Protein AF-A0A6N9EPP6-F1 (afdb_monomer)

Nearest PDB structures (foldseek):
  9br7-assembly1_A  TM=9.357E-01  e=7.094E-23  Homo sapiens
  9br6-assembly1_A  TM=9.277E-01  e=1.491E-22  Homo sapiens
  4hl6-assembly3_E  TM=9.192E-01  e=2.778E-17  Escherichia coli K-12
  4ed9-assembly1_A-2  TM=8.356E-01  e=5.426E-16  Brucella suis 1330
  2vjq-assembly1_A  TM=8.955E-01  e=8.369E-16  Oxalobacter formigenes

Radius of gyration: 26.57 Å; Cα contacts (8 Å, |Δi|>4): 297; chains: 1; bounding box: 68×43×67 Å

pLDDT: mean 93.99, std 8.5, range [33.12, 98.69]

Structure (mmCIF, N/CA/C/O backbone):
data_AF-A0A6N9EPP6-F1
#
_entry.id   AF-A0A6N9EPP6-F1
#
loop_
_atom_site.group_PDB
_atom_site.id
_atom_site.type_symbol
_atom_site.label_atom_id
_atom_site.label_alt_id
_atom_site.label_comp_id
_atom_site.label_asym_id
_atom_site.label_entity_id
_atom_site.label_seq_id
_atom_site.pdbx_PDB_ins_code
_atom_site.Cartn_x
_atom_site.Cartn_y
_atom_site.Cartn_z
_atom_site.occupancy
_atom_site.B_iso_or_equiv
_atom_site.auth_seq_id
_atom_site.auth_comp_id
_atom_site.auth_asym_id
_atom_site.auth_atom_id
_atom_site.pdbx_PDB_model_num
ATOM 1 N N . TYR A 1 1 ? 0.314 15.166 -7.824 1.00 84.25 1 TYR A N 1
ATOM 2 C CA . TYR A 1 1 ? 1.039 14.748 -9.039 1.00 84.25 1 TYR A CA 1
ATOM 3 C C . TYR A 1 1 ? 0.761 13.283 -9.400 1.00 84.25 1 TYR A C 1
ATOM 5 O O . TYR A 1 1 ? 1.453 12.744 -10.242 1.00 84.25 1 TYR A O 1
ATOM 13 N N . THR A 1 2 ? -0.269 12.635 -8.84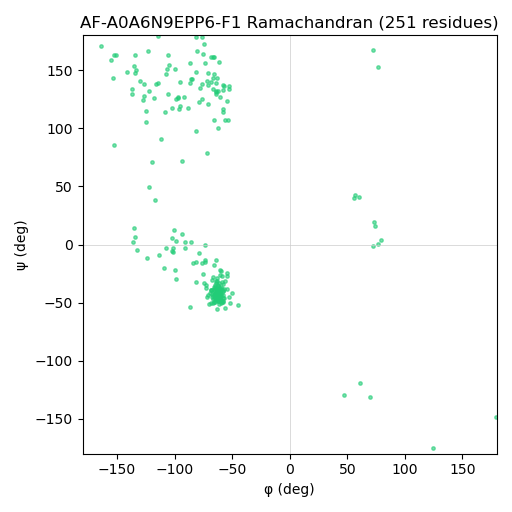5 1.00 93.00 2 THR A N 1
ATOM 14 C CA . THR A 1 2 ? -0.662 11.262 -9.212 1.00 93.00 2 THR A C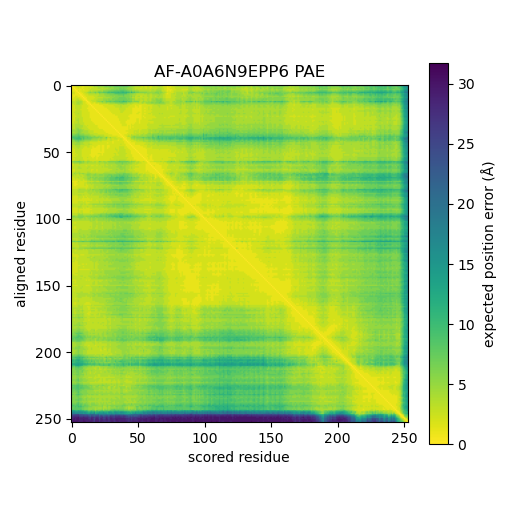A 1
ATOM 15 C C . THR A 1 2 ? -1.583 11.254 -10.435 1.00 93.00 2 THR A C 1
ATOM 17 O O . THR A 1 2 ? -2.428 12.146 -10.568 1.00 93.00 2 THR A O 1
ATOM 20 N N . GLY A 1 3 ? -1.424 10.264 -11.315 1.00 94.25 3 GLY A N 1
ATOM 21 C CA . GLY A 1 3 ? -2.205 10.084 -12.544 1.00 94.25 3 GLY A CA 1
ATOM 22 C C . GLY A 1 3 ? -1.328 10.002 -13.794 1.00 94.25 3 GLY A C 1
ATOM 23 O O . GLY A 1 3 ? -0.101 10.021 -13.694 1.00 94.25 3 GLY A O 1
ATOM 24 N N . GLU A 1 4 ? -1.968 9.937 -14.960 1.00 94.69 4 GLU A N 1
ATOM 25 C CA . GLU A 1 4 ? -1.295 9.940 -16.266 1.00 94.69 4 GLU A CA 1
ATOM 26 C C . GLU A 1 4 ? -0.687 11.318 -16.596 1.00 94.69 4 GLU A C 1
ATOM 28 O O . GLU A 1 4 ? -1.263 12.333 -16.179 1.00 94.69 4 GLU A O 1
ATOM 33 N N . PRO A 1 5 ? 0.445 11.391 -17.332 1.00 90.75 5 PRO A N 1
ATOM 34 C CA . PRO A 1 5 ? 1.165 12.639 -17.624 1.00 90.75 5 PRO A CA 1
ATOM 35 C C . PRO A 1 5 ? 0.259 13.808 -18.042 1.00 90.75 5 PRO A C 1
ATOM 37 O O . PRO A 1 5 ? 0.234 14.852 -17.379 1.00 90.75 5 PRO A O 1
ATOM 40 N N . ASP A 1 6 ? -0.604 13.572 -19.029 1.00 91.69 6 ASP A N 1
ATOM 41 C CA . ASP A 1 6 ? -1.517 14.576 -19.593 1.00 91.69 6 ASP A CA 1
ATOM 42 C C . ASP A 1 6 ? -2.965 14.440 -19.095 1.00 91.69 6 ASP A C 1
ATOM 44 O O . ASP A 1 6 ? -3.865 15.155 -19.534 1.00 91.69 6 ASP A O 1
ATOM 48 N N . GLY A 1 7 ? -3.204 13.526 -18.152 1.00 92.38 7 GLY A N 1
ATOM 49 C CA . GLY A 1 7 ? -4.518 13.311 -17.556 1.00 92.38 7 GLY A CA 1
ATOM 50 C C . GLY A 1 7 ? -4.862 14.328 -16.460 1.00 92.38 7 GLY A C 1
ATOM 51 O O . GLY A 1 7 ? -3.986 15.028 -15.939 1.00 92.38 7 GLY A O 1
ATOM 52 N N . PRO A 1 8 ? -6.138 14.405 -16.039 1.00 94.31 8 PRO A N 1
ATOM 53 C CA . PRO A 1 8 ? -6.483 15.093 -14.800 1.00 94.31 8 PRO A CA 1
ATOM 54 C C . PRO A 1 8 ? -5.791 14.417 -13.597 1.00 94.31 8 PRO A C 1
ATOM 56 O O . PRO A 1 8 ? -5.446 13.234 -13.663 1.00 94.31 8 PRO A O 1
ATOM 59 N N . PRO A 1 9 ? -5.590 15.128 -12.470 1.00 92.88 9 PRO A N 1
ATOM 60 C CA . PRO A 1 9 ? -5.129 14.503 -11.234 1.00 92.88 9 PRO A CA 1
ATOM 61 C C . PRO A 1 9 ? -6.008 13.312 -10.841 1.00 92.88 9 PRO A C 1
ATOM 63 O O . PRO A 1 9 ? -7.234 13.414 -10.834 1.00 92.88 9 PRO A O 1
ATOM 66 N N . ALA A 1 10 ? -5.370 12.205 -10.474 1.00 94.12 10 ALA A N 1
ATOM 67 C CA . ALA A 1 10 ? -6.044 11.004 -10.004 1.00 94.12 10 ALA A CA 1
ATOM 68 C C . ALA A 1 10 ? -5.849 10.830 -8.495 1.00 94.12 10 ALA A C 1
ATOM 70 O O . ALA A 1 10 ? -4.798 11.162 -7.940 1.00 94.12 10 ALA A O 1
ATOM 71 N N . ARG A 1 11 ? -6.862 10.271 -7.829 1.00 92.31 11 ARG A N 1
ATOM 72 C CA . ARG A 1 11 ? -6.706 9.760 -6.464 1.00 92.31 11 ARG A CA 1
ATOM 73 C C . ARG A 1 11 ? -5.918 8.450 -6.479 1.00 92.31 11 ARG A C 1
ATOM 75 O O . ARG A 1 11 ? -5.957 7.709 -7.458 1.00 92.31 11 ARG A O 1
ATOM 82 N N . VAL A 1 12 ? -5.283 8.127 -5.358 1.00 90.75 12 VAL A N 1
ATOM 83 C CA . VAL A 1 12 ? -4.821 6.757 -5.098 1.00 90.75 12 VAL A CA 1
ATOM 84 C C . VAL A 1 12 ? -6.051 5.848 -4.937 1.00 90.75 12 VAL A C 1
ATOM 86 O O . VAL A 1 12 ? -7.088 6.284 -4.422 1.00 90.75 12 VAL A O 1
ATOM 89 N N . GLY A 1 13 ? -5.957 4.606 -5.425 1.00 88.06 13 GLY A N 1
ATOM 90 C CA . GLY A 1 13 ? -7.089 3.673 -5.480 1.00 88.06 13 GLY A CA 1
ATOM 91 C C . GLY A 1 13 ? -7.712 3.393 -4.109 1.00 88.06 13 GLY A C 1
ATOM 92 O O . GLY A 1 13 ? -8.926 3.489 -3.948 1.00 88.06 13 GLY A O 1
ATOM 93 N N . THR A 1 14 ? -6.886 3.127 -3.098 1.00 92.88 14 THR A N 1
ATOM 94 C CA . THR A 1 14 ? -7.322 2.963 -1.704 1.00 92.88 14 THR A CA 1
ATOM 95 C C . THR A 1 14 ? -7.379 4.309 -0.971 1.00 92.88 14 THR A C 1
ATOM 97 O O . THR A 1 14 ? -6.717 5.270 -1.379 1.00 92.88 14 THR A O 1
ATOM 100 N N . PRO A 1 15 ? -8.177 4.436 0.107 1.00 94.75 15 PRO A N 1
ATOM 101 C CA . PRO A 1 15 ? -8.230 5.655 0.912 1.00 94.75 15 PRO A CA 1
ATOM 102 C C . PRO A 1 15 ? -6.941 5.820 1.736 1.00 94.75 15 PRO A C 1
ATOM 104 O O . PRO A 1 15 ? -6.888 5.515 2.922 1.00 94.75 15 PRO A O 1
ATOM 107 N N . LEU A 1 16 ? -5.871 6.284 1.084 1.00 95.62 16 LEU A N 1
ATOM 108 C CA . LEU A 1 16 ? -4.534 6.353 1.679 1.00 95.62 16 LEU A CA 1
ATOM 109 C C . LEU A 1 16 ? -4.488 7.232 2.936 1.00 95.62 16 LEU A C 1
ATOM 111 O O . LEU A 1 16 ? -3.781 6.890 3.876 1.00 95.62 16 LEU A O 1
ATOM 115 N N . ALA A 1 17 ? -5.253 8.327 2.964 1.00 95.69 17 ALA A N 1
ATOM 116 C CA . ALA A 1 17 ? -5.329 9.227 4.115 1.00 95.69 17 ALA A CA 1
ATOM 117 C C . ALA A 1 17 ? -5.882 8.511 5.357 1.00 95.69 17 ALA A C 1
ATOM 119 O O . ALA A 1 17 ? -5.263 8.560 6.418 1.00 95.69 17 ALA A O 1
ATOM 120 N N . ASP A 1 18 ? -6.995 7.792 5.194 1.00 96.69 18 ASP A N 1
ATOM 121 C CA . ASP A 1 18 ? -7.671 7.056 6.265 1.00 96.69 18 ASP A CA 1
ATOM 122 C C . ASP A 1 18 ? -6.774 5.929 6.794 1.00 96.69 18 ASP A C 1
ATOM 124 O O . ASP A 1 18 ? -6.585 5.776 8.002 1.00 96.69 18 ASP A O 1
ATOM 128 N N . LEU A 1 19 ? -6.165 5.163 5.879 1.00 96.75 19 LEU A N 1
ATOM 129 C CA . LEU A 1 19 ? -5.273 4.054 6.223 1.00 96.75 19 LEU A CA 1
ATOM 130 C C . LEU A 1 19 ? -4.003 4.544 6.928 1.00 96.75 19 LEU A C 1
ATOM 132 O O . LEU A 1 19 ? -3.627 4.002 7.968 1.00 96.75 19 LEU A O 1
ATOM 136 N N . ALA A 1 20 ? -3.351 5.579 6.390 1.00 96.88 20 ALA A N 1
ATOM 137 C CA . ALA A 1 20 ? -2.163 6.166 6.998 1.00 96.88 20 ALA A CA 1
ATOM 138 C C . ALA A 1 20 ? -2.489 6.771 8.367 1.00 96.88 20 ALA A C 1
ATOM 140 O O . ALA A 1 20 ? -1.774 6.501 9.329 1.00 96.88 20 ALA A O 1
ATOM 141 N N . GLY A 1 21 ? -3.596 7.513 8.481 1.00 97.38 21 GLY A N 1
ATOM 142 C CA . GLY A 1 21 ? -4.058 8.086 9.743 1.00 97.38 21 GLY A CA 1
ATOM 143 C C . GLY A 1 21 ? -4.275 7.019 10.818 1.00 97.38 21 GLY A C 1
ATOM 144 O O . GLY A 1 21 ? -3.768 7.156 11.930 1.00 97.38 21 GLY A O 1
ATOM 145 N N . GLY A 1 22 ? -4.934 5.905 10.477 1.00 97.06 22 GLY A N 1
ATOM 146 C CA . GLY A 1 22 ? -5.107 4.771 11.390 1.00 97.06 22 GLY A CA 1
ATOM 147 C C . GLY A 1 22 ? -3.780 4.139 11.833 1.00 97.06 22 GLY A C 1
ATOM 148 O O . GLY A 1 22 ? -3.603 3.826 13.013 1.00 97.06 22 GLY A O 1
ATOM 149 N N . ILE A 1 23 ? -2.817 3.999 10.916 1.00 97.38 23 ILE A N 1
ATOM 150 C CA . ILE A 1 23 ? -1.478 3.475 11.227 1.00 97.38 23 ILE A CA 1
ATOM 151 C C . ILE A 1 23 ? -0.707 4.436 12.147 1.00 97.38 23 ILE A C 1
ATOM 153 O O . ILE A 1 23 ? -0.172 3.994 13.165 1.00 97.38 23 ILE A O 1
ATOM 157 N N . TYR A 1 24 ? -0.681 5.739 11.856 1.00 98.25 24 TYR A N 1
ATOM 158 C CA . TYR A 1 24 ? -0.019 6.735 12.708 1.00 98.25 24 TYR A CA 1
ATOM 159 C C . TYR A 1 24 ? -0.682 6.868 14.085 1.00 98.25 24 TYR A C 1
ATOM 161 O O . TYR A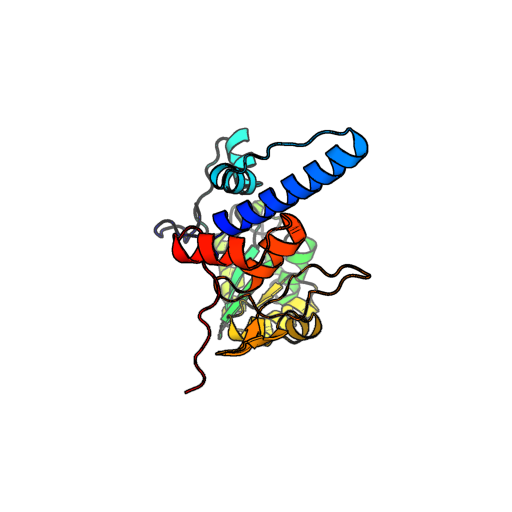 1 24 ? 0.021 7.040 15.085 1.00 98.25 24 TYR A O 1
ATOM 169 N N . ALA A 1 25 ? -2.007 6.719 14.169 1.00 98.06 25 ALA A N 1
ATOM 170 C CA . ALA A 1 25 ? -2.723 6.652 15.439 1.00 98.06 25 ALA A CA 1
ATOM 171 C C . ALA A 1 25 ? -2.312 5.418 16.252 1.00 98.06 25 ALA A C 1
ATOM 173 O O . ALA A 1 25 ? -1.975 5.544 17.430 1.00 98.06 25 ALA A O 1
ATOM 174 N N . CYS A 1 26 ? -2.251 4.242 15.619 1.00 97.75 26 CYS A N 1
ATOM 175 C CA . CYS A 1 26 ? -1.776 3.017 16.259 1.00 97.75 26 CYS A CA 1
ATOM 176 C C . CYS A 1 26 ? -0.341 3.178 16.793 1.00 97.75 26 CYS A C 1
ATOM 178 O O . CYS A 1 26 ? -0.089 2.919 17.970 1.00 97.75 26 CYS A O 1
ATOM 180 N N . ILE A 1 27 ? 0.586 3.687 15.972 1.00 98.00 27 ILE A N 1
ATOM 181 C CA . ILE A 1 27 ? 1.984 3.933 16.370 1.00 98.00 27 ILE A CA 1
ATOM 182 C C . ILE A 1 27 ? 2.060 4.920 17.542 1.00 98.00 27 ILE A C 1
ATOM 184 O O . ILE A 1 27 ? 2.794 4.674 18.501 1.00 98.00 27 ILE A O 1
ATOM 188 N N . SER A 1 28 ? 1.277 6.001 17.507 1.00 98.19 28 SER A N 1
ATOM 189 C CA . SER A 1 28 ? 1.216 6.989 18.590 1.00 98.19 28 SER A CA 1
ATOM 190 C C . SER A 1 28 ? 0.737 6.376 19.907 1.00 98.19 28 SER A C 1
ATOM 192 O O . SER A 1 28 ? 1.323 6.641 20.957 1.00 98.19 28 SER A O 1
ATOM 194 N N . VAL A 1 29 ? -0.283 5.511 19.866 1.00 98.31 29 VAL A N 1
ATOM 195 C CA . VAL A 1 29 ? -0.776 4.786 21.049 1.00 98.31 29 VAL A CA 1
ATOM 196 C C . VAL A 1 29 ? 0.282 3.821 21.583 1.00 98.31 29 VAL A C 1
ATOM 198 O O . VAL A 1 29 ? 0.545 3.821 22.784 1.00 98.31 29 VAL A O 1
ATOM 201 N N . LEU A 1 30 ? 0.931 3.035 20.719 1.00 97.62 30 LEU A N 1
ATOM 202 C CA . LEU A 1 30 ? 1.996 2.110 21.125 1.00 97.62 30 LEU A CA 1
ATOM 203 C C . LEU A 1 30 ? 3.177 2.854 21.767 1.00 97.62 30 LEU A C 1
ATOM 205 O O . LEU A 1 30 ? 3.652 2.460 22.833 1.00 97.62 30 LEU A O 1
ATOM 209 N N . GLY A 1 31 ? 3.605 3.967 21.165 1.00 97.69 31 GLY A N 1
ATOM 210 C CA . GLY A 1 31 ? 4.648 4.832 21.715 1.00 97.69 31 GLY A CA 1
ATOM 211 C C . GLY A 1 31 ? 4.251 5.457 23.054 1.00 97.69 31 GLY A C 1
ATOM 212 O O . GLY A 1 31 ? 5.055 5.481 23.985 1.00 97.69 31 GLY A O 1
ATOM 213 N N . ALA A 1 32 ? 3.000 5.905 23.195 1.00 98.00 32 ALA A N 1
ATOM 214 C CA . ALA A 1 32 ? 2.475 6.441 24.448 1.00 98.00 32 ALA A CA 1
ATOM 215 C C . ALA A 1 32 ? 2.397 5.379 25.556 1.00 98.00 32 ALA A C 1
ATOM 217 O O . ALA A 1 32 ? 2.721 5.679 26.705 1.00 98.00 32 ALA A O 1
ATOM 218 N N . LEU A 1 33 ? 2.006 4.143 25.227 1.00 98.25 33 LEU A N 1
ATOM 219 C CA . LEU A 1 33 ? 1.972 3.025 26.173 1.00 98.25 33 LEU A CA 1
ATOM 220 C C . LEU A 1 33 ? 3.377 2.668 26.669 1.00 98.25 33 LEU A C 1
ATOM 222 O O . LEU A 1 33 ? 3.573 2.558 27.879 1.00 98.25 33 LEU A O 1
ATOM 226 N N . LEU A 1 34 ? 4.353 2.555 25.763 1.00 97.94 34 LEU A N 1
ATOM 227 C CA . LEU A 1 34 ? 5.750 2.314 26.131 1.00 97.94 34 LEU A CA 1
ATOM 228 C C . LEU A 1 34 ? 6.321 3.480 26.951 1.00 97.94 34 LEU A C 1
ATOM 230 O O . LEU A 1 34 ? 6.949 3.269 27.984 1.00 97.94 34 LEU A O 1
ATOM 234 N N . GLY A 1 35 ? 6.063 4.720 26.534 1.00 97.44 35 GLY A N 1
ATOM 235 C CA . GLY A 1 35 ? 6.497 5.910 27.262 1.00 97.44 35 GLY A CA 1
ATOM 236 C C . GLY A 1 35 ? 5.893 6.002 28.664 1.00 97.44 35 GLY A C 1
ATOM 237 O O . GLY A 1 35 ? 6.583 6.407 29.597 1.00 97.44 35 GLY A O 1
ATOM 238 N N . ARG A 1 36 ? 4.633 5.585 28.838 1.00 97.88 36 ARG A N 1
ATOM 239 C CA . ARG A 1 36 ? 3.988 5.486 30.153 1.00 97.88 36 ARG A CA 1
ATOM 240 C C . ARG A 1 36 ? 4.674 4.447 31.037 1.00 97.88 36 ARG A C 1
ATOM 242 O O . ARG A 1 36 ? 4.861 4.722 32.215 1.00 97.88 36 ARG A O 1
ATOM 249 N N . GLU A 1 37 ? 5.046 3.293 30.492 1.00 98.19 37 GLU A N 1
ATOM 250 C CA . GLU A 1 37 ? 5.751 2.247 31.247 1.00 98.19 37 GLU A CA 1
ATOM 251 C C . GLU A 1 37 ? 7.130 2.725 31.722 1.00 98.19 37 GLU A C 1
ATOM 253 O O . GLU A 1 37 ? 7.514 2.517 32.867 1.00 98.19 37 GLU A O 1
ATOM 258 N N . LEU A 1 38 ? 7.863 3.421 30.851 1.00 97.44 38 LEU A N 1
ATOM 259 C CA . LEU A 1 38 ? 9.232 3.851 31.135 1.00 97.44 38 LEU A CA 1
ATOM 260 C C . LEU A 1 38 ? 9.319 5.125 31.984 1.00 97.44 38 LEU A C 1
ATOM 262 O O . LEU A 1 38 ? 10.292 5.319 32.712 1.00 97.44 38 LEU A O 1
ATOM 266 N N . HIS A 1 39 ? 8.354 6.034 31.842 1.00 96.56 39 HIS A N 1
ATOM 267 C CA . HIS A 1 39 ? 8.462 7.399 32.370 1.00 96.56 39 HIS A CA 1
ATOM 268 C C . HIS A 1 39 ? 7.221 7.872 33.132 1.00 96.56 39 HIS A C 1
ATOM 270 O O . HIS A 1 39 ? 7.223 8.976 33.677 1.00 96.56 39 HIS A O 1
ATOM 276 N N . GLY A 1 40 ? 6.157 7.071 33.172 1.00 95.12 40 GLY A N 1
ATOM 277 C CA . GLY A 1 40 ? 4.885 7.455 33.766 1.00 95.12 40 GLY A CA 1
ATOM 278 C C . GLY A 1 40 ? 4.089 8.488 32.955 1.00 95.12 40 GLY A C 1
ATOM 279 O O . GLY A 1 40 ? 4.567 9.147 32.023 1.00 95.12 40 GLY A O 1
ATOM 280 N N . GLY A 1 41 ? 2.824 8.643 33.354 1.00 95.50 41 GLY A N 1
ATOM 281 C CA . GLY A 1 41 ? 1.885 9.616 32.793 1.00 95.50 41 GLY A CA 1
ATOM 282 C C . GLY A 1 41 ? 1.294 9.226 31.433 1.00 95.50 41 GLY A C 1
ATOM 283 O O . GLY A 1 41 ? 1.890 8.497 30.645 1.00 95.50 41 GLY A O 1
ATOM 284 N N . GLY A 1 42 ? 0.091 9.731 31.155 1.00 95.81 42 GLY A N 1
ATOM 285 C CA . GLY A 1 42 ? -0.543 9.606 29.841 1.00 95.81 42 GLY A CA 1
ATOM 286 C C . GLY A 1 42 ? 0.080 10.538 28.798 1.00 95.81 42 GLY A C 1
ATOM 287 O O . GLY A 1 42 ? 0.912 11.393 29.116 1.00 95.81 42 GLY A O 1
ATOM 288 N N . ARG A 1 43 ? -0.339 10.380 27.542 1.00 96.12 43 ARG A N 1
ATOM 289 C CA . ARG A 1 43 ? 0.002 11.278 26.432 1.00 96.12 43 ARG A CA 1
ATOM 290 C C . ARG A 1 43 ? -1.259 11.588 25.631 1.00 96.12 43 ARG A C 1
ATOM 292 O O . ARG A 1 43 ? -2.143 10.741 25.530 1.00 96.12 43 ARG A O 1
ATOM 299 N N . HIS A 1 44 ? -1.321 12.793 25.077 1.00 97.00 44 HIS A N 1
ATOM 300 C CA . HIS A 1 44 ? -2.307 13.173 24.073 1.00 97.00 44 HIS A CA 1
ATOM 301 C C . HIS A 1 44 ? -1.655 13.029 22.697 1.00 97.00 44 HIS A C 1
ATOM 303 O O . HIS A 1 44 ? -0.561 13.553 22.492 1.00 97.00 44 HIS A O 1
ATO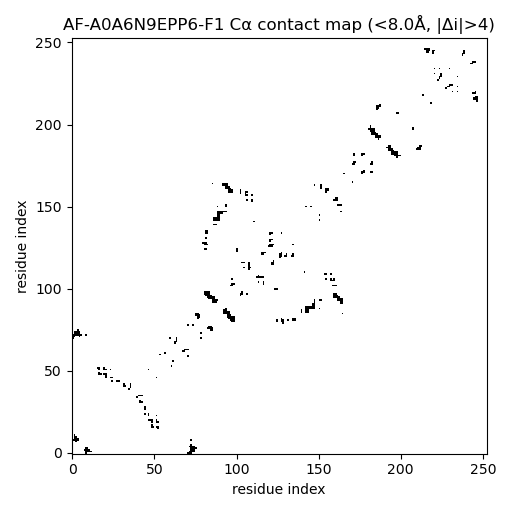M 309 N N . ALA A 1 45 ? -2.294 12.288 21.794 1.00 96.69 45 ALA A N 1
ATOM 310 C CA . ALA A 1 45 ? -1.838 12.111 20.422 1.00 96.69 45 ALA A CA 1
ATOM 311 C C . ALA A 1 45 ? -2.779 12.874 19.487 1.00 96.69 45 ALA A C 1
ATOM 313 O O . ALA A 1 45 ? -3.950 12.517 19.378 1.00 96.69 45 ALA A O 1
ATOM 314 N N . ASP A 1 46 ? -2.254 13.910 18.838 1.00 97.81 46 ASP A N 1
ATOM 315 C CA . ASP A 1 46 ? -2.934 14.629 17.762 1.00 97.81 46 ASP A CA 1
ATOM 316 C C . ASP A 1 46 ? -2.475 14.044 16.420 1.00 97.81 46 ASP A C 1
ATOM 318 O O . ASP A 1 46 ? -1.277 14.008 16.132 1.00 97.81 46 ASP A O 1
ATOM 322 N N . VAL A 1 47 ? -3.413 13.506 15.637 1.00 97.75 47 VAL A N 1
ATOM 323 C CA . VAL A 1 47 ? -3.123 12.766 14.401 1.00 97.75 47 VAL A CA 1
ATOM 324 C C . VAL A 1 47 ? -3.883 13.396 13.244 1.00 97.75 47 VAL A C 1
ATOM 326 O O . VAL A 1 47 ? -5.087 13.204 13.079 1.00 97.75 47 VAL A O 1
ATOM 329 N N . SER A 1 48 ? -3.148 14.118 12.404 1.00 98.19 48 SER A N 1
ATOM 330 C CA . SER A 1 48 ? -3.663 14.759 11.197 1.00 98.19 48 SER A CA 1
ATOM 331 C C . SER A 1 48 ? -3.516 13.835 9.982 1.00 98.19 48 SER A C 1
ATOM 333 O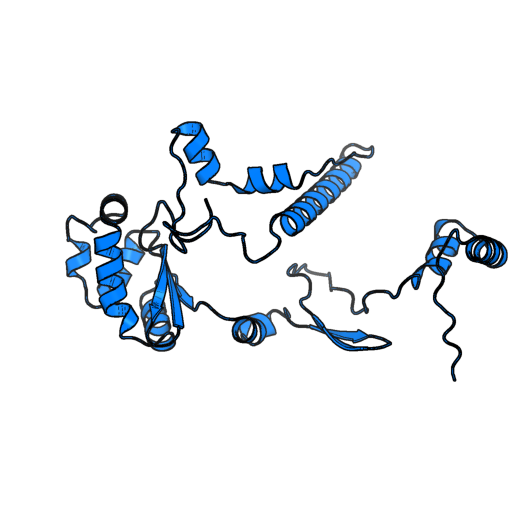 O . SER A 1 48 ? -2.423 13.359 9.656 1.00 98.19 48 SER A O 1
ATOM 335 N N . MET A 1 49 ? -4.618 13.601 9.261 1.00 97.19 49 MET A N 1
ATOM 336 C CA . MET A 1 49 ? -4.582 12.886 7.976 1.00 97.19 49 MET A CA 1
ATOM 337 C C . MET A 1 49 ? -3.792 13.662 6.916 1.00 97.19 49 MET A C 1
ATOM 339 O O . MET A 1 49 ? -3.146 13.056 6.061 1.00 97.19 49 MET A O 1
ATOM 343 N N . LEU A 1 50 ? -3.815 14.998 6.981 1.00 97.50 50 LEU A N 1
ATOM 344 C CA . LEU A 1 50 ? -3.017 15.842 6.098 1.00 97.50 50 LEU A CA 1
ATOM 345 C C . LEU A 1 50 ? -1.525 15.622 6.363 1.00 97.50 50 LEU A C 1
ATOM 347 O O . LEU A 1 50 ? -0.783 15.339 5.428 1.00 97.50 50 LEU A O 1
ATOM 351 N N . ASP A 1 51 ? -1.105 15.676 7.626 1.00 97.38 51 ASP A N 1
ATOM 352 C CA . ASP A 1 51 ? 0.294 15.502 8.030 1.00 97.38 51 ASP A CA 1
ATOM 353 C C . ASP A 1 51 ? 0.783 14.098 7.670 1.00 97.38 51 ASP A C 1
ATOM 355 O O . ASP A 1 51 ? 1.899 13.929 7.179 1.00 97.38 51 ASP A O 1
ATOM 359 N N . SER A 1 52 ? -0.093 13.100 7.825 1.00 96.75 52 SER A N 1
ATOM 360 C CA . SER A 1 52 ? 0.159 11.721 7.404 1.00 96.75 52 SER A CA 1
ATOM 361 C C . SER A 1 52 ? 0.468 11.642 5.905 1.00 96.75 52 SER A C 1
ATOM 363 O O . SER A 1 52 ? 1.466 11.043 5.511 1.00 96.75 52 SER A O 1
ATOM 365 N N . LEU A 1 53 ? -0.341 12.281 5.052 1.00 95.88 53 LEU A N 1
ATOM 366 C CA . LEU A 1 53 ? -0.093 12.312 3.607 1.00 95.88 53 LEU A CA 1
ATOM 367 C C . LEU A 1 53 ? 1.151 13.128 3.237 1.00 95.88 53 LEU A C 1
ATOM 369 O O . LEU A 1 53 ? 1.902 12.714 2.357 1.00 95.88 53 LEU A O 1
ATOM 373 N N . VAL A 1 54 ? 1.388 14.261 3.906 1.00 95.88 54 VAL A N 1
ATOM 374 C CA . VAL A 1 54 ? 2.581 15.094 3.686 1.00 95.88 54 VAL A CA 1
ATOM 375 C C . VAL A 1 54 ? 3.849 14.318 4.039 1.00 95.88 54 VAL A C 1
ATOM 377 O O . VAL A 1 54 ? 4.804 14.330 3.265 1.00 95.88 54 VAL A O 1
ATOM 380 N N . SER A 1 55 ? 3.849 13.573 5.148 1.00 94.94 55 SER A N 1
ATOM 381 C CA . SER A 1 55 ? 4.972 12.708 5.524 1.00 94.94 55 SER A CA 1
ATOM 382 C C . SER A 1 55 ? 5.214 11.585 4.511 1.00 94.94 55 SER A C 1
ATOM 384 O O . SER A 1 55 ? 6.351 11.134 4.365 1.00 94.94 55 SER A O 1
ATOM 386 N N . LEU A 1 56 ? 4.170 11.126 3.816 1.00 95.25 56 LEU A N 1
ATOM 387 C CA . LEU A 1 56 ? 4.245 10.078 2.796 1.00 95.25 56 LEU A CA 1
ATOM 388 C C . LEU A 1 56 ? 4.595 10.599 1.393 1.00 95.25 56 LEU A C 1
ATOM 390 O O . LEU A 1 56 ? 4.716 9.794 0.472 1.00 95.25 56 LEU A O 1
ATOM 394 N N . LEU A 1 57 ? 4.847 11.905 1.219 1.00 93.06 57 LEU A N 1
ATOM 395 C CA . LEU A 1 57 ? 5.438 12.440 -0.019 1.00 93.06 57 LEU A CA 1
ATOM 396 C C . LEU A 1 57 ? 6.862 11.916 -0.270 1.00 93.06 57 LEU A C 1
ATOM 398 O O . LEU A 1 57 ? 7.378 12.069 -1.376 1.00 93.06 57 LEU A O 1
ATOM 402 N N . ALA A 1 58 ? 7.479 11.303 0.747 1.00 89.44 58 ALA A N 1
ATOM 403 C CA . ALA A 1 58 ? 8.728 10.558 0.660 1.00 89.44 58 ALA A CA 1
ATOM 404 C C . ALA A 1 58 ? 9.820 11.321 -0.117 1.00 89.44 58 ALA A C 1
ATOM 406 O O . ALA A 1 58 ? 10.120 12.478 0.187 1.00 89.44 58 ALA A O 1
ATOM 407 N N . TYR A 1 59 ? 10.445 10.670 -1.099 1.00 88.06 59 TYR A N 1
ATOM 408 C CA . TYR A 1 59 ? 11.547 11.245 -1.862 1.00 88.06 59 TYR A CA 1
ATOM 409 C C . TYR A 1 59 ? 11.117 12.414 -2.757 1.00 88.06 59 TYR A C 1
ATOM 411 O O . TYR A 1 59 ? 11.910 13.333 -2.915 1.00 88.06 59 TYR A O 1
ATOM 419 N N . ASP A 1 60 ? 9.885 12.446 -3.277 1.00 91.19 60 ASP A N 1
ATOM 420 C CA . ASP A 1 60 ? 9.408 13.561 -4.110 1.00 91.19 60 ASP A CA 1
ATOM 421 C C . ASP A 1 60 ? 9.266 14.847 -3.281 1.00 91.19 60 ASP A C 1
ATOM 423 O O . ASP A 1 60 ? 9.630 15.937 -3.727 1.00 91.19 60 ASP A O 1
ATOM 427 N N . GLY A 1 61 ? 8.788 14.721 -2.037 1.00 93.25 61 GLY A N 1
ATOM 428 C CA . GLY A 1 61 ? 8.746 15.833 -1.086 1.00 93.25 61 GLY A CA 1
ATOM 429 C C . GLY A 1 61 ? 10.146 16.359 -0.760 1.00 93.25 61 GLY A C 1
ATOM 430 O O . GLY A 1 61 ? 10.381 17.567 -0.794 1.00 93.25 61 GLY A O 1
ATOM 431 N N . LEU A 1 62 ? 11.096 15.454 -0.501 1.00 92.38 62 LEU A N 1
ATOM 432 C CA . LEU A 1 62 ? 12.494 15.816 -0.257 1.00 92.38 62 LEU A CA 1
ATOM 433 C C . LEU A 1 62 ? 13.145 16.466 -1.484 1.00 92.38 62 LEU A C 1
ATOM 435 O O . LEU A 1 62 ? 13.855 17.461 -1.331 1.00 92.38 62 LEU A O 1
ATOM 439 N N . ASP A 1 63 ? 12.906 15.940 -2.685 1.00 91.44 63 ASP A N 1
ATOM 440 C CA . ASP A 1 63 ? 13.474 16.477 -3.921 1.00 91.44 63 ASP A CA 1
ATOM 441 C C . ASP A 1 63 ? 12.992 17.906 -4.166 1.00 91.44 63 ASP A C 1
ATOM 443 O O . ASP A 1 63 ? 13.800 18.800 -4.432 1.00 91.44 63 ASP A O 1
ATOM 447 N N . HIS A 1 64 ? 11.693 18.150 -3.983 1.00 94.31 64 HIS A N 1
ATOM 448 C CA . HIS A 1 64 ? 11.122 19.483 -4.114 1.00 94.31 64 HIS A CA 1
ATOM 449 C C . HIS A 1 64 ? 11.703 20.462 -3.091 1.00 94.31 64 HIS A C 1
ATOM 451 O O . HIS A 1 64 ? 12.153 21.544 -3.467 1.00 94.31 64 HIS A O 1
ATOM 457 N N . LEU A 1 65 ? 11.758 20.077 -1.812 1.00 96.12 65 LEU A N 1
ATOM 458 C CA . LEU A 1 65 ? 12.265 20.943 -0.744 1.00 96.12 65 LEU A CA 1
ATOM 459 C C . LEU A 1 65 ? 13.737 21.338 -0.938 1.00 96.12 65 LEU A C 1
ATOM 461 O O . LEU A 1 65 ? 14.119 22.442 -0.561 1.00 96.12 65 LEU A O 1
ATOM 465 N N . ASN A 1 66 ? 14.559 20.460 -1.523 1.00 96.50 66 ASN A N 1
ATOM 466 C CA . ASN A 1 66 ? 16.003 20.686 -1.651 1.00 96.50 66 ASN A CA 1
ATOM 467 C C . ASN A 1 66 ? 16.443 21.198 -3.030 1.00 96.50 66 ASN A C 1
ATOM 469 O O . ASN A 1 66 ? 17.521 21.780 -3.142 1.00 96.50 66 ASN A O 1
ATOM 473 N N . SER A 1 67 ? 15.652 20.983 -4.085 1.00 94.25 67 SER A N 1
ATOM 474 C CA . SER A 1 67 ? 16.022 21.363 -5.459 1.00 94.25 67 SER A CA 1
ATOM 475 C C . SER A 1 67 ? 15.018 22.282 -6.157 1.00 94.25 67 SER A C 1
ATOM 477 O O . SER A 1 67 ? 15.315 22.802 -7.231 1.00 94.25 67 SER A O 1
ATOM 479 N N . GLY A 1 68 ? 13.823 22.463 -5.588 1.00 93.31 68 GLY A N 1
ATOM 480 C CA . GLY A 1 68 ? 12.715 23.186 -6.211 1.00 93.31 68 GLY A CA 1
ATOM 481 C C . GLY A 1 68 ? 12.045 22.442 -7.371 1.00 93.31 68 GLY A C 1
ATOM 482 O O . GLY A 1 68 ? 11.071 22.950 -7.929 1.00 93.31 68 GLY A O 1
ATOM 483 N N . ARG A 1 69 ? 12.516 21.242 -7.746 1.00 88.31 69 ARG A N 1
ATOM 484 C CA . ARG A 1 69 ? 11.894 20.443 -8.810 1.00 88.31 69 ARG A CA 1
ATOM 485 C C . ARG A 1 69 ? 10.483 20.026 -8.422 1.00 88.31 69 ARG A C 1
ATOM 487 O O . ARG A 1 69 ? 10.218 19.670 -7.278 1.00 88.31 69 ARG A O 1
ATOM 494 N N . LEU A 1 70 ? 9.565 20.090 -9.379 1.00 88.44 70 LEU A N 1
ATOM 495 C CA . LEU A 1 70 ? 8.187 19.651 -9.193 1.00 88.44 70 LEU A CA 1
ATOM 496 C C . LEU A 1 70 ? 8.030 18.233 -9.733 1.00 88.44 70 LEU A C 1
ATOM 498 O O . LEU A 1 70 ? 8.325 17.982 -10.901 1.00 88.44 70 LEU A O 1
ATOM 502 N N . ALA A 1 71 ? 7.515 17.330 -8.900 1.00 87.81 71 ALA A N 1
ATOM 503 C CA . ALA A 1 71 ? 7.075 16.022 -9.359 1.00 87.81 71 ALA A CA 1
ATOM 504 C C . ALA A 1 71 ? 5.898 16.181 -10.335 1.00 87.81 71 ALA A C 1
ATOM 506 O O . ALA A 1 71 ? 4.932 16.907 -10.073 1.00 87.81 71 ALA A O 1
ATOM 507 N N . THR A 1 72 ? 5.977 15.489 -11.466 1.00 89.62 72 THR A N 1
ATOM 508 C CA . THR A 1 72 ? 4.932 15.456 -12.492 1.00 89.62 72 THR A CA 1
ATOM 509 C C . THR A 1 72 ? 4.191 14.124 -12.458 1.00 89.62 72 THR A C 1
ATOM 511 O O . THR A 1 72 ? 4.643 13.153 -11.855 1.00 89.62 72 THR A O 1
ATOM 514 N N . ARG A 1 73 ? 3.016 14.081 -13.089 1.00 93.19 73 ARG A N 1
ATOM 515 C CA . ARG A 1 73 ? 2.281 12.833 -13.311 1.00 93.19 73 ARG A CA 1
ATOM 516 C C . ARG A 1 73 ? 3.060 11.937 -14.272 1.00 93.19 73 ARG A C 1
ATOM 518 O O . ARG A 1 73 ? 3.547 12.428 -15.285 1.00 93.19 73 ARG A O 1
ATOM 525 N N . GLN A 1 74 ? 3.185 10.653 -13.943 1.00 91.94 74 GLN A N 1
ATOM 526 C CA . GLN A 1 74 ? 3.970 9.682 -14.722 1.00 91.94 74 GLN A CA 1
ATOM 527 C C . GLN A 1 74 ? 3.249 8.342 -14.939 1.00 91.94 74 GLN A C 1
ATOM 529 O O . GLN A 1 74 ? 3.881 7.357 -15.319 1.00 91.94 74 GLN A O 1
ATOM 534 N N . GLY A 1 75 ? 1.941 8.277 -14.678 1.00 94.06 75 GLY A N 1
ATOM 535 C CA . GLY A 1 75 ? 1.193 7.023 -14.723 1.00 94.06 75 GLY A CA 1
ATOM 536 C C . GLY A 1 75 ? 1.754 6.036 -13.700 1.00 94.06 75 GLY A C 1
ATOM 537 O O . GLY A 1 75 ? 1.787 6.325 -12.502 1.00 94.06 75 GLY A O 1
ATOM 538 N N . THR A 1 76 ? 2.230 4.886 -14.177 1.00 95.00 76 THR A N 1
ATOM 539 C CA . THR A 1 76 ? 2.841 3.835 -13.341 1.00 95.00 76 THR A CA 1
ATOM 540 C C . THR A 1 76 ? 4.356 3.969 -13.181 1.00 95.00 76 THR A C 1
ATOM 542 O O . THR A 1 76 ? 4.965 3.165 -12.472 1.00 95.00 76 THR A O 1
ATOM 545 N N . ALA A 1 77 ? 4.979 4.948 -13.842 1.00 94.81 77 ALA A N 1
ATOM 546 C CA . ALA A 1 77 ? 6.425 5.034 -13.916 1.00 94.81 77 ALA A CA 1
ATOM 547 C C . ALA A 1 77 ? 7.062 5.764 -12.730 1.00 94.81 77 ALA A C 1
ATOM 549 O O . ALA A 1 77 ? 6.559 6.772 -12.235 1.00 94.81 77 ALA A O 1
ATOM 550 N N . HIS A 1 78 ? 8.221 5.268 -12.304 1.00 93.44 78 HIS A N 1
ATOM 551 C CA . HIS A 1 78 ? 9.045 5.892 -11.278 1.00 93.44 78 HIS A CA 1
ATOM 552 C C . HIS A 1 78 ? 9.794 7.103 -11.846 1.00 93.44 78 HIS A C 1
ATOM 554 O O . HIS A 1 78 ? 10.381 7.024 -12.923 1.00 93.44 78 HIS A O 1
ATOM 560 N N . SER A 1 79 ? 9.875 8.212 -11.111 1.00 87.75 79 SER A N 1
ATOM 561 C CA . SER A 1 79 ? 10.474 9.472 -11.588 1.00 87.75 79 SER A CA 1
ATOM 562 C C . SER A 1 79 ? 11.985 9.391 -11.852 1.00 87.75 79 SER A C 1
ATOM 564 O O . SER A 1 79 ? 12.473 9.964 -12.824 1.00 87.75 79 SER A O 1
ATOM 566 N N . HIS A 1 80 ? 12.719 8.631 -11.035 1.00 88.94 80 HIS A N 1
ATOM 567 C CA . HIS A 1 80 ? 14.192 8.593 -11.066 1.00 88.94 80 HIS A CA 1
ATOM 568 C C . HIS A 1 80 ? 14.827 7.315 -11.645 1.00 88.94 80 HIS A C 1
ATOM 570 O O . HIS A 1 80 ? 16.054 7.232 -11.705 1.00 88.94 80 HIS A O 1
ATOM 576 N N . MET A 1 81 ? 14.043 6.301 -12.022 1.00 94.31 81 MET A N 1
ATOM 577 C CA . MET A 1 81 ? 14.574 4.988 -12.419 1.00 94.31 81 MET A CA 1
ATOM 578 C C . MET A 1 81 ? 13.853 4.457 -13.646 1.00 94.31 81 MET A C 1
ATOM 580 O O . MET A 1 81 ? 12.626 4.495 -13.706 1.00 94.31 81 MET A O 1
ATOM 584 N N . VAL A 1 82 ? 14.622 3.958 -14.613 1.00 96.75 82 VAL A N 1
ATOM 585 C CA . VAL A 1 82 ? 14.092 3.416 -15.868 1.00 96.75 82 VAL A CA 1
ATOM 586 C C . VAL A 1 82 ? 14.828 2.115 -16.223 1.00 96.75 82 VAL A C 1
ATOM 588 O O . VAL A 1 82 ? 16.059 2.134 -16.276 1.00 96.75 82 VAL A O 1
ATOM 591 N N . PRO A 1 83 ? 14.110 1.013 -16.523 1.00 96.94 83 PRO A N 1
ATOM 592 C CA . PRO A 1 83 ? 12.676 0.818 -16.300 1.00 96.94 83 PRO A CA 1
ATOM 593 C C . PRO A 1 83 ? 12.318 0.655 -14.815 1.00 96.94 83 PRO A C 1
ATOM 595 O O . PRO A 1 83 ? 12.969 -0.075 -14.070 1.00 96.94 83 PRO A O 1
ATOM 598 N N . TRP A 1 84 ? 11.236 1.313 -14.409 1.00 97.50 84 TRP A N 1
ATOM 599 C CA . TRP A 1 84 ? 10.450 0.979 -13.222 1.00 97.50 84 TRP A CA 1
ATOM 600 C C . TRP A 1 84 ? 9.027 1.461 -13.485 1.00 97.50 84 TRP A C 1
ATOM 602 O O . TRP A 1 84 ? 8.675 2.591 -13.151 1.00 97.50 84 TRP A O 1
ATOM 612 N N . GLN A 1 85 ? 8.230 0.619 -14.140 1.00 97.81 85 GLN A N 1
ATOM 613 C CA . GLN A 1 85 ? 6.846 0.918 -14.519 1.00 97.81 85 GLN A CA 1
ATOM 614 C C . GLN A 1 85 ? 6.091 -0.359 -14.893 1.00 97.81 85 GLN A C 1
ATOM 616 O O . GLN A 1 85 ? 6.700 -1.424 -15.022 1.00 97.81 85 GLN A O 1
ATOM 621 N N . ALA A 1 86 ? 4.776 -0.249 -15.079 1.00 98.19 86 ALA A N 1
ATOM 622 C CA . ALA A 1 86 ? 3.991 -1.292 -15.726 1.00 98.19 86 ALA A CA 1
ATOM 623 C C . ALA A 1 86 ? 4.188 -1.235 -17.247 1.00 98.19 86 ALA A C 1
ATOM 625 O O . ALA A 1 86 ? 4.125 -0.162 -17.844 1.00 98.19 86 ALA A O 1
ATOM 626 N N . PHE A 1 87 ? 4.391 -2.397 -17.859 1.00 98.56 87 PHE A N 1
ATOM 627 C CA . PHE A 1 87 ? 4.464 -2.584 -19.303 1.00 98.56 87 PHE A CA 1
ATOM 628 C C . PHE A 1 87 ? 3.312 -3.465 -19.76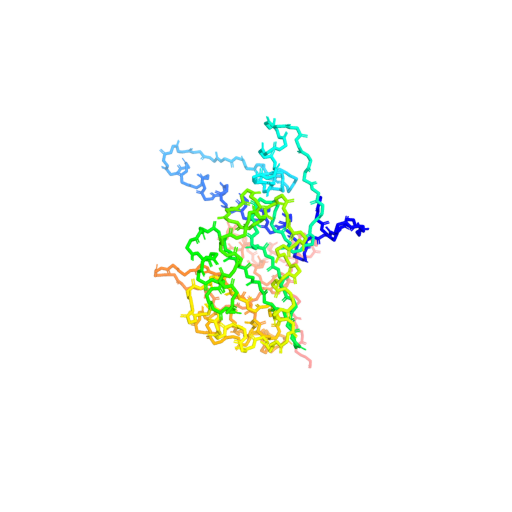5 1.00 98.56 87 PHE A C 1
ATOM 630 O O . PHE A 1 87 ? 2.991 -4.457 -19.106 1.00 98.56 87 PHE A O 1
ATOM 637 N N . ALA A 1 88 ? 2.703 -3.105 -20.892 1.00 98.19 88 ALA A N 1
ATOM 638 C CA . ALA A 1 88 ? 1.666 -3.918 -21.507 1.00 98.19 88 ALA A CA 1
ATOM 639 C C . ALA A 1 88 ? 2.255 -5.220 -22.067 1.00 98.19 88 ALA A C 1
ATOM 641 O O . ALA A 1 88 ? 3.324 -5.237 -22.680 1.00 98.19 88 ALA A O 1
ATOM 642 N N . THR A 1 89 ? 1.514 -6.301 -21.876 1.00 98.62 89 THR A N 1
ATOM 643 C CA . THR A 1 89 ? 1.712 -7.593 -22.533 1.00 98.62 89 THR A CA 1
ATOM 644 C C . THR A 1 89 ? 0.510 -7.862 -23.438 1.00 98.62 89 THR A C 1
ATOM 646 O O . THR A 1 89 ? -0.435 -7.073 -23.504 1.00 98.62 89 THR A O 1
ATOM 649 N N . ARG A 1 90 ? 0.507 -8.992 -24.143 1.00 98.19 90 ARG A N 1
ATOM 650 C CA . ARG A 1 90 ? -0.591 -9.380 -25.039 1.00 98.19 90 ARG A CA 1
ATOM 651 C C . ARG A 1 90 ? -1.944 -9.540 -24.333 1.00 98.19 90 ARG A C 1
ATOM 653 O O . ARG A 1 90 ? -2.981 -9.417 -24.980 1.00 98.19 90 ARG A O 1
ATOM 660 N N . ASP A 1 91 ? -1.940 -9.858 -23.043 1.00 97.31 91 ASP A N 1
ATOM 661 C CA . ASP A 1 91 ? -3.131 -10.218 -22.265 1.00 97.31 91 ASP A CA 1
ATOM 662 C C . ASP A 1 91 ? -3.217 -9.521 -20.897 1.00 97.31 91 ASP A C 1
ATOM 664 O O . ASP A 1 91 ? -4.116 -9.822 -20.113 1.00 97.31 91 ASP A O 1
ATOM 668 N N . GLY A 1 92 ? -2.318 -8.578 -20.599 1.00 97.25 92 GLY A N 1
ATOM 669 C CA . GLY A 1 92 ? -2.257 -7.939 -19.291 1.00 97.25 92 GLY A CA 1
ATOM 670 C C . GLY A 1 92 ? -1.140 -6.908 -19.170 1.00 97.25 92 GLY A C 1
ATOM 671 O O . GLY A 1 92 ? -0.804 -6.210 -20.126 1.00 97.25 92 GLY A O 1
ATOM 672 N N . HIS A 1 93 ? -0.599 -6.781 -17.959 1.00 98.50 93 HIS A N 1
ATOM 673 C CA . HIS A 1 93 ? 0.522 -5.895 -17.665 1.00 98.50 93 HIS A CA 1
ATOM 674 C C . HIS A 1 93 ? 1.481 -6.551 -16.671 1.00 98.50 93 HIS A C 1
ATOM 676 O O . HIS A 1 93 ? 1.059 -7.285 -15.775 1.00 98.50 93 HIS A O 1
ATOM 682 N N . VAL A 1 94 ? 2.766 -6.227 -16.787 1.00 98.56 94 VAL A N 1
ATOM 683 C CA . VAL A 1 94 ? 3.812 -6.634 -15.841 1.00 98.56 94 VAL A CA 1
ATOM 684 C C . VAL A 1 94 ? 4.567 -5.394 -15.386 1.00 98.56 94 VAL A C 1
ATOM 686 O O . VAL A 1 94 ? 5.035 -4.608 -16.207 1.00 98.56 94 VAL A O 1
ATOM 689 N N . VAL A 1 95 ? 4.696 -5.205 -14.075 1.00 98.50 95 VAL A N 1
ATOM 690 C CA . VAL A 1 95 ? 5.622 -4.216 -13.517 1.00 98.50 95 VAL A CA 1
ATOM 691 C C . VAL A 1 95 ? 7.029 -4.780 -13.625 1.00 98.50 95 VAL A C 1
ATOM 693 O O . VAL A 1 95 ? 7.283 -5.874 -13.129 1.00 98.50 95 VAL A O 1
ATOM 696 N N . VAL A 1 96 ? 7.937 -4.035 -14.253 1.00 98.50 96 VAL A N 1
ATOM 697 C CA . VAL A 1 96 ? 9.341 -4.428 -14.437 1.00 98.50 96 VAL A CA 1
ATOM 698 C C . VAL A 1 96 ? 10.239 -3.372 -13.815 1.00 98.50 96 VAL A C 1
ATOM 700 O O . VAL A 1 96 ? 10.053 -2.179 -14.066 1.00 98.50 96 VAL A O 1
ATOM 703 N N . VAL A 1 97 ? 11.216 -3.807 -13.015 1.00 97.69 97 VAL A N 1
ATOM 704 C CA . VAL A 1 97 ? 12.142 -2.921 -12.305 1.00 97.69 97 VAL A CA 1
ATOM 705 C C . VAL A 1 97 ? 13.590 -3.310 -12.587 1.00 97.69 97 VAL A C 1
ATOM 707 O O . VAL A 1 97 ? 14.024 -4.417 -12.282 1.00 97.69 97 VAL A O 1
ATOM 710 N N . ALA A 1 98 ? 14.376 -2.353 -13.078 1.00 95.56 98 ALA A N 1
ATOM 711 C CA . ALA A 1 98 ? 15.827 -2.462 -13.198 1.00 95.56 98 ALA A CA 1
ATOM 712 C C . ALA A 1 98 ? 16.513 -1.367 -12.369 1.00 95.56 98 ALA A C 1
ATOM 714 O O . ALA A 1 98 ? 17.063 -0.399 -12.893 1.00 95.56 98 ALA A O 1
ATOM 715 N N . ARG A 1 99 ? 16.449 -1.521 -11.041 1.00 90.38 99 ARG A N 1
ATOM 716 C CA . ARG A 1 99 ? 17.009 -0.555 -10.083 1.00 90.38 99 ARG A CA 1
ATOM 717 C C . ARG A 1 99 ? 18.534 -0.446 -10.167 1.00 90.38 99 ARG A C 1
ATOM 719 O O . ARG A 1 99 ? 19.075 0.654 -10.145 1.00 90.38 99 ARG A O 1
ATOM 726 N N . ASP A 1 100 ? 19.204 -1.589 -10.245 1.00 93.75 100 ASP A N 1
ATOM 727 C CA . ASP A 1 100 ? 20.659 -1.696 -10.313 1.00 93.75 100 ASP A CA 1
ATOM 728 C C . ASP A 1 100 ? 21.091 -2.086 -11.730 1.00 93.75 100 ASP A C 1
ATOM 730 O O . ASP A 1 100 ? 20.394 -2.833 -12.419 1.00 93.75 100 ASP A O 1
ATOM 734 N N . GLU A 1 101 ? 22.293 -1.679 -12.144 1.00 95.31 101 GLU A N 1
ATOM 735 C CA . GLU A 1 101 ? 22.809 -1.963 -13.495 1.00 95.31 101 GLU A CA 1
ATOM 736 C C . GLU A 1 101 ? 22.936 -3.464 -13.805 1.00 95.31 101 GLU A C 1
ATOM 738 O O . GLU A 1 101 ? 22.934 -3.858 -14.970 1.00 95.31 101 GLU A O 1
ATOM 743 N N . LYS A 1 102 ? 23.016 -4.328 -12.779 1.00 97.00 102 LYS A N 1
ATOM 744 C CA . LYS A 1 102 ? 22.954 -5.785 -12.982 1.00 97.00 102 LYS A CA 1
ATOM 745 C C . LYS A 1 102 ? 21.606 -6.218 -13.570 1.00 97.00 102 LYS A C 1
ATOM 747 O O . LYS A 1 102 ? 21.588 -7.035 -14.478 1.00 97.00 102 LYS A O 1
ATOM 752 N N . PHE A 1 103 ? 20.503 -5.631 -13.105 1.00 97.75 103 PHE A N 1
ATOM 753 C CA . PHE A 1 103 ? 19.162 -5.977 -13.567 1.00 97.75 103 PHE A CA 1
ATOM 754 C C . PHE A 1 103 ? 18.923 -5.444 -14.975 1.00 97.75 103 PHE A C 1
ATOM 756 O O . PHE A 1 103 ? 18.291 -6.120 -15.774 1.00 97.75 103 PHE A O 1
ATOM 763 N N . TRP A 1 104 ? 19.483 -4.275 -15.309 1.00 98.00 104 TRP A N 1
ATOM 764 C CA . TRP A 1 104 ? 19.449 -3.757 -16.678 1.00 98.00 104 TRP A CA 1
ATOM 765 C C . TRP A 1 104 ? 20.170 -4.685 -17.660 1.00 98.00 104 TRP A C 1
ATOM 767 O O . TRP A 1 104 ? 19.605 -5.044 -18.692 1.00 98.00 104 TRP A O 1
ATOM 777 N N . ARG A 1 105 ? 21.388 -5.130 -17.317 1.00 97.94 105 ARG A N 1
ATOM 778 C CA . ARG A 1 105 ? 22.129 -6.103 -18.133 1.00 97.94 105 ARG A CA 1
ATOM 779 C C . ARG A 1 105 ? 21.366 -7.413 -18.279 1.00 97.94 105 ARG A C 1
ATOM 781 O O . ARG A 1 105 ? 21.144 -7.841 -19.404 1.00 97.94 105 ARG A O 1
ATOM 788 N N . ASN A 1 106 ? 20.906 -7.995 -17.172 1.00 98.31 106 ASN A N 1
ATOM 789 C CA . ASN A 1 106 ? 20.124 -9.231 -17.200 1.00 98.31 106 ASN A CA 1
ATOM 790 C C . ASN A 1 106 ? 18.853 -9.086 -18.044 1.00 98.31 106 ASN A C 1
ATOM 792 O O . ASN A 1 106 ? 18.521 -9.996 -18.795 1.00 98.31 106 ASN A O 1
ATOM 796 N N . LEU A 1 107 ? 18.170 -7.940 -17.959 1.00 98.38 107 LEU A N 1
ATOM 797 C CA . LEU A 1 107 ? 16.997 -7.649 -18.775 1.00 98.38 107 LEU A CA 1
ATOM 798 C C . LEU A 1 107 ? 17.336 -7.633 -20.260 1.00 98.38 107 LEU A C 1
ATOM 800 O O . LEU A 1 107 ? 16.696 -8.349 -21.023 1.00 98.38 107 LEU A O 1
ATOM 804 N N . CYS A 1 108 ? 18.362 -6.879 -20.654 1.00 98.19 108 CYS A N 1
ATOM 805 C CA . CYS A 1 108 ? 18.819 -6.821 -22.039 1.00 98.19 108 CYS A CA 1
ATOM 806 C C . CYS A 1 108 ? 19.249 -8.198 -22.560 1.00 98.19 108 CYS A C 1
ATOM 808 O O . CYS A 1 108 ? 18.963 -8.538 -23.703 1.00 98.19 108 CYS A O 1
ATOM 810 N N . GLU A 1 109 ? 19.913 -9.010 -21.736 1.00 97.94 109 GLU A N 1
ATOM 811 C CA . GLU A 1 109 ? 20.253 -10.387 -22.094 1.00 97.94 109 GLU A CA 1
ATOM 812 C C . GLU A 1 109 ? 19.014 -11.274 -22.243 1.00 97.94 109 GLU A C 1
ATOM 814 O O . GLU A 1 109 ? 18.936 -12.046 -23.196 1.00 97.94 109 GLU A O 1
ATOM 819 N N . GLY A 1 110 ? 18.047 -11.149 -21.334 1.00 97.12 110 GLY A N 1
ATOM 820 C CA . GLY A 1 110 ? 16.832 -11.955 -21.325 1.00 97.12 110 GLY A CA 1
ATOM 821 C C . GLY A 1 110 ? 15.941 -11.721 -22.536 1.00 97.12 110 GLY A C 1
ATOM 822 O O . GLY A 1 110 ? 15.362 -12.670 -23.054 1.00 97.12 110 GLY A O 1
ATOM 823 N N . ILE A 1 111 ? 15.869 -10.480 -23.016 1.00 97.31 111 ILE A N 1
ATOM 824 C CA . ILE A 1 111 ? 15.060 -10.103 -24.184 1.00 97.31 111 ILE A CA 1
ATOM 825 C C . ILE A 1 111 ? 15.839 -10.121 -25.507 1.00 97.31 111 ILE A C 1
ATOM 827 O O . ILE A 1 111 ? 15.331 -9.638 -26.514 1.00 97.31 111 ILE A O 1
ATOM 831 N N . ASP A 1 112 ? 17.072 -10.636 -25.501 1.00 97.00 112 ASP A N 1
ATOM 832 C CA . ASP A 1 112 ? 17.980 -10.669 -26.656 1.00 97.00 112 ASP A CA 1
ATOM 833 C C . ASP A 1 112 ? 18.256 -9.285 -27.282 1.00 97.00 112 ASP A C 1
ATOM 835 O O . ASP A 1 112 ? 18.341 -9.106 -28.494 1.00 97.00 112 ASP A O 1
ATOM 839 N N . ARG A 1 113 ? 18.408 -8.270 -26.424 1.00 97.12 113 ARG A N 1
ATOM 840 C CA . ARG A 1 113 ? 18.722 -6.877 -26.780 1.00 97.12 113 ARG A CA 1
ATOM 841 C C . ARG A 1 113 ? 19.991 -6.384 -26.107 1.00 97.12 113 ARG A C 1
ATOM 843 O O . ARG A 1 113 ? 20.036 -5.321 -25.489 1.00 97.12 113 ARG A O 1
ATOM 850 N N . ARG A 1 114 ? 21.062 -7.173 -26.215 1.00 97.06 114 ARG A N 1
ATOM 851 C CA . ARG A 1 114 ? 22.386 -6.818 -25.667 1.00 97.06 114 ARG A CA 1
ATOM 852 C C . ARG A 1 114 ? 22.943 -5.516 -26.249 1.00 97.06 114 ARG A C 1
ATOM 854 O O . ARG A 1 114 ? 23.739 -4.863 -25.587 1.00 97.06 114 ARG A O 1
ATOM 861 N N . ASP A 1 115 ? 22.490 -5.110 -27.434 1.00 97.38 115 ASP A N 1
ATOM 862 C CA . ASP A 1 115 ? 22.804 -3.813 -28.039 1.00 97.38 115 ASP A CA 1
ATOM 863 C C . ASP A 1 115 ? 22.421 -2.625 -27.138 1.00 97.38 115 ASP A C 1
ATOM 865 O O . ASP A 1 115 ? 23.135 -1.624 -27.110 1.00 97.38 115 ASP A O 1
ATOM 869 N N . LEU A 1 116 ? 21.366 -2.758 -26.326 1.00 97.50 116 LEU A N 1
ATOM 870 C CA . LEU A 1 116 ? 20.926 -1.719 -25.390 1.00 97.50 116 LEU A CA 1
ATOM 871 C C . LEU A 1 116 ? 21.841 -1.560 -24.162 1.00 97.50 116 LEU A C 1
ATOM 873 O O . LEU A 1 116 ? 21.749 -0.554 -23.453 1.00 97.50 116 LEU A O 1
ATOM 877 N N . ILE A 1 117 ? 22.725 -2.523 -23.884 1.00 96.38 117 ILE A N 1
ATOM 878 C CA . ILE A 1 117 ? 23.673 -2.433 -22.762 1.00 96.38 117 ILE A CA 1
ATOM 879 C C . ILE A 1 117 ? 24.720 -1.352 -23.042 1.00 96.38 117 ILE A C 1
ATOM 881 O O . ILE A 1 117 ? 25.039 -0.566 -22.151 1.00 96.38 117 ILE A O 1
ATOM 885 N N . ASP A 1 118 ? 25.215 -1.297 -24.279 1.00 93.56 118 ASP A N 1
ATOM 886 C CA . ASP A 1 118 ? 26.292 -0.392 -24.688 1.00 93.56 118 ASP A CA 1
ATOM 887 C C . ASP A 1 118 ? 25.784 0.852 -25.444 1.00 93.56 118 ASP A C 1
ATOM 889 O O . ASP A 1 118 ? 26.567 1.768 -25.716 1.00 93.56 118 ASP A O 1
ATOM 893 N N . ASP A 1 119 ? 24.484 0.934 -25.768 1.00 97.75 119 ASP A N 1
ATOM 894 C CA . ASP A 1 119 ? 23.901 2.120 -26.408 1.00 97.75 119 ASP A CA 1
ATOM 895 C C . ASP A 1 119 ? 24.069 3.358 -25.496 1.00 97.75 119 ASP A C 1
ATOM 897 O O . ASP A 1 119 ? 23.663 3.339 -24.325 1.00 97.75 119 ASP A O 1
ATOM 901 N N . PRO A 1 120 ? 24.633 4.476 -25.999 1.00 97.75 120 PRO A N 1
ATOM 902 C CA . PRO A 1 120 ? 24.840 5.692 -25.213 1.00 97.75 120 PRO A CA 1
ATOM 903 C C . PRO A 1 120 ? 23.582 6.245 -24.532 1.00 97.75 120 PRO A C 1
ATOM 905 O O . PRO A 1 120 ? 23.701 6.958 -23.536 1.00 97.75 120 PRO A O 1
ATOM 908 N N . ARG A 1 121 ? 22.391 5.934 -25.056 1.00 98.00 121 ARG A N 1
ATOM 909 C CA . ARG A 1 121 ? 21.093 6.359 -24.519 1.00 98.00 121 ARG A CA 1
ATOM 910 C C . ARG A 1 121 ? 20.610 5.486 -23.362 1.00 98.00 121 ARG A C 1
ATOM 912 O O . ARG A 1 121 ? 19.710 5.911 -22.644 1.00 98.00 121 ARG A O 1
ATOM 919 N N . SER A 1 122 ? 21.196 4.307 -23.149 1.00 97.69 122 SER A N 1
ATOM 920 C CA . SER A 1 122 ? 20.746 3.354 -22.124 1.00 97.69 122 SER A CA 1
ATOM 921 C C . SER A 1 122 ? 21.842 2.695 -21.281 1.00 97.69 122 SER A C 1
ATOM 923 O O . SER A 1 122 ? 21.527 1.924 -20.371 1.00 97.69 122 SER A O 1
ATOM 925 N N . ARG A 1 123 ? 23.108 3.061 -21.504 1.00 93.88 123 ARG A N 1
ATOM 926 C CA . ARG A 1 123 ? 24.296 2.516 -20.819 1.00 93.88 123 ARG A CA 1
ATOM 927 C C . ARG A 1 123 ? 24.290 2.577 -19.285 1.00 93.88 123 ARG A C 1
ATOM 929 O O . ARG A 1 123 ? 24.979 1.798 -18.635 1.00 93.88 123 ARG A O 1
ATOM 936 N N . ASP A 1 124 ? 23.578 3.541 -18.708 1.00 96.12 124 ASP A N 1
ATOM 937 C CA . ASP A 1 124 ? 23.465 3.764 -17.266 1.00 96.12 124 ASP A CA 1
ATOM 938 C C . ASP A 1 124 ? 22.108 4.406 -16.937 1.00 96.12 124 ASP A C 1
ATOM 940 O O . ASP A 1 124 ? 21.429 4.934 -17.823 1.00 96.12 124 ASP A O 1
ATOM 944 N N . ASN A 1 125 ? 21.684 4.371 -15.669 1.00 96.88 125 ASN A N 1
ATOM 945 C CA . ASN A 1 125 ? 20.376 4.911 -15.282 1.00 96.88 125 ASN A CA 1
ATOM 946 C C . ASN A 1 125 ? 20.202 6.398 -15.628 1.00 96.88 125 ASN A C 1
ATOM 948 O O . ASN A 1 125 ? 19.101 6.810 -15.980 1.00 96.88 125 ASN A O 1
ATOM 952 N N . THR A 1 126 ? 21.264 7.207 -15.562 1.00 96.31 126 THR A N 1
ATOM 953 C CA . THR A 1 126 ? 21.178 8.634 -15.916 1.00 96.31 126 THR A CA 1
ATOM 954 C C . THR A 1 126 ? 20.824 8.791 -17.391 1.00 96.31 126 THR A C 1
ATOM 956 O O . THR A 1 126 ? 19.915 9.549 -17.732 1.00 96.31 126 THR A O 1
ATOM 959 N N . ALA A 1 127 ? 21.496 8.033 -18.260 1.00 97.31 127 ALA A N 1
ATOM 960 C CA . ALA A 1 127 ? 21.188 7.983 -19.680 1.00 97.31 127 ALA A CA 1
ATOM 961 C C . ALA A 1 127 ? 19.761 7.467 -19.922 1.00 97.31 127 ALA A C 1
ATOM 963 O O . ALA A 1 127 ? 19.015 8.106 -20.666 1.00 97.31 127 ALA A O 1
ATOM 964 N N . ARG A 1 128 ? 19.341 6.391 -19.237 1.00 97.88 128 ARG A N 1
ATOM 965 C CA . ARG A 1 128 ? 17.986 5.828 -19.377 1.00 97.88 128 ARG A CA 1
ATOM 966 C C . ARG A 1 128 ? 16.891 6.799 -18.939 1.00 97.88 128 ARG A C 1
ATOM 968 O O . ARG A 1 128 ? 15.859 6.878 -19.592 1.00 97.88 128 ARG A O 1
ATOM 975 N N . VAL A 1 129 ? 17.108 7.570 -17.873 1.00 95.62 129 VAL A N 1
ATOM 976 C CA . VAL A 1 129 ? 16.167 8.612 -17.430 1.00 95.62 129 VAL A CA 1
ATOM 977 C C . VAL A 1 129 ? 16.087 9.746 -18.453 1.00 95.62 129 VAL A C 1
ATOM 979 O O . VAL A 1 129 ? 14.984 10.170 -18.794 1.00 95.62 129 VAL A O 1
ATOM 982 N N . ALA A 1 130 ? 17.228 10.208 -18.975 1.00 96.69 130 ALA A N 1
ATOM 983 C CA . ALA A 1 130 ? 17.273 11.266 -19.987 1.00 96.69 130 ALA A CA 1
ATOM 984 C C . ALA A 1 130 ? 16.661 10.839 -21.335 1.00 96.69 130 ALA A C 1
ATOM 986 O O . ALA A 1 130 ? 16.142 11.679 -22.063 1.00 96.69 130 ALA A O 1
ATOM 987 N N . ASN A 1 131 ? 16.698 9.541 -21.651 1.00 97.75 131 ASN A N 1
ATOM 988 C CA . ASN A 1 131 ? 16.178 8.958 -22.889 1.00 97.75 131 ASN A CA 1
ATOM 989 C C . ASN A 1 131 ? 15.024 7.983 -22.612 1.00 97.75 131 ASN A C 1
ATOM 991 O O . ASN A 1 131 ? 14.919 6.939 -23.256 1.00 97.75 131 ASN A O 1
ATOM 995 N N . ARG A 1 132 ? 14.162 8.307 -21.639 1.00 96.31 132 ARG A N 1
ATOM 996 C CA . ARG A 1 132 ? 13.095 7.409 -21.173 1.00 96.31 132 ARG A CA 1
ATOM 997 C C . ARG A 1 132 ? 12.232 6.872 -22.305 1.00 96.31 132 ARG A C 1
ATOM 999 O O . ARG A 1 132 ? 12.011 5.671 -22.357 1.00 96.31 132 ARG A O 1
ATOM 1006 N N . GLU A 1 133 ? 11.744 7.751 -23.176 1.00 96.50 133 GLU A N 1
ATOM 1007 C CA . GLU A 1 133 ? 10.844 7.370 -24.272 1.00 96.50 133 GLU A CA 1
ATOM 1008 C C . GLU A 1 133 ? 11.486 6.327 -25.190 1.00 96.50 133 GLU A C 1
ATOM 1010 O O . GLU A 1 133 ? 10.833 5.362 -25.571 1.00 96.50 133 GLU A O 1
ATOM 1015 N N . PHE A 1 134 ? 12.786 6.472 -25.471 1.00 98.38 134 PHE A N 1
ATOM 1016 C CA . PHE A 1 134 ? 13.544 5.482 -26.230 1.00 98.38 134 PHE A CA 1
ATOM 1017 C C . PHE A 1 134 ? 13.594 4.143 -25.488 1.00 98.38 134 PHE A C 1
ATOM 1019 O O . PHE A 1 134 ? 13.162 3.133 -26.029 1.00 98.38 134 PHE A O 1
ATOM 1026 N N . VAL A 1 135 ? 14.060 4.128 -24.236 1.00 98.25 135 VAL A N 1
ATOM 1027 C CA . VAL A 1 135 ? 14.214 2.879 -23.467 1.00 98.25 135 VAL A CA 1
ATOM 1028 C C . VAL A 1 135 ? 12.881 2.158 -23.290 1.00 98.25 135 VAL A C 1
ATOM 1030 O O . VAL A 1 135 ? 12.802 0.951 -23.489 1.00 98.25 135 VAL A O 1
ATOM 1033 N N . VAL A 1 136 ? 11.832 2.893 -22.924 1.00 97.88 136 VAL A N 1
ATOM 1034 C CA . VAL A 1 136 ? 10.488 2.340 -22.742 1.00 97.88 136 VAL A CA 1
ATOM 1035 C C . VAL A 1 136 ? 9.956 1.785 -24.059 1.00 97.88 136 VAL A C 1
ATOM 1037 O O . VAL A 1 136 ? 9.492 0.650 -24.064 1.00 97.88 136 VAL A O 1
ATOM 1040 N N . GLY A 1 137 ? 10.099 2.513 -25.170 1.00 98.25 137 GLY A N 1
ATOM 1041 C CA . GLY A 1 137 ? 9.652 2.048 -26.483 1.00 98.25 137 GLY A CA 1
ATOM 1042 C C . GLY A 1 137 ? 10.344 0.759 -26.939 1.00 98.25 137 GLY A C 1
ATOM 1043 O O . GLY A 1 137 ? 9.682 -0.147 -27.442 1.00 98.25 137 GLY A O 1
ATOM 1044 N N . GLU A 1 138 ? 11.654 0.628 -26.708 1.00 98.44 138 GLU A N 1
ATOM 1045 C CA . GLU A 1 138 ? 12.401 -0.598 -27.032 1.00 98.44 138 GLU A CA 1
ATOM 1046 C C . GLU A 1 138 ? 11.924 -1.804 -26.207 1.00 98.44 138 GLU A C 1
ATOM 1048 O O . GLU A 1 138 ? 11.825 -2.915 -26.730 1.00 98.44 138 GLU A O 1
ATOM 1053 N N . LEU A 1 139 ? 11.599 -1.591 -24.928 1.00 98.50 139 LEU A N 1
ATOM 1054 C CA . LEU A 1 139 ? 11.064 -2.636 -24.056 1.00 98.50 139 LEU A CA 1
ATOM 1055 C C . LEU A 1 139 ? 9.623 -3.009 -24.430 1.00 98.50 139 LEU A C 1
ATOM 1057 O O . LEU A 1 139 ? 9.307 -4.192 -24.539 1.00 98.50 139 LEU A O 1
ATOM 1061 N N . GLU A 1 140 ? 8.757 -2.025 -24.679 1.00 98.25 140 GLU A N 1
ATOM 1062 C CA . GLU A 1 140 ? 7.363 -2.236 -25.093 1.00 98.25 140 GLU A CA 1
ATOM 1063 C C . GLU A 1 140 ? 7.262 -2.999 -26.416 1.00 98.25 140 GLU A C 1
ATOM 1065 O O . GLU A 1 140 ? 6.410 -3.883 -26.552 1.00 98.25 140 GLU A O 1
ATOM 1070 N N . ALA A 1 141 ? 8.159 -2.720 -27.367 1.00 98.06 141 ALA A N 1
ATOM 1071 C CA . ALA A 1 141 ? 8.227 -3.429 -28.641 1.00 98.06 141 ALA A CA 1
ATOM 1072 C C . ALA A 1 141 ? 8.449 -4.940 -28.466 1.00 98.06 141 ALA A C 1
ATOM 1074 O O . ALA A 1 141 ? 7.940 -5.726 -29.264 1.00 98.06 141 ALA A O 1
ATOM 1075 N N . VAL A 1 142 ? 9.167 -5.358 -27.417 1.00 98.25 142 VAL A N 1
ATOM 1076 C CA . VAL A 1 142 ? 9.353 -6.778 -27.091 1.00 98.25 142 VAL A CA 1
ATOM 1077 C C . VAL A 1 142 ? 8.206 -7.293 -26.221 1.00 98.25 142 VAL A C 1
ATOM 1079 O O . VAL A 1 142 ? 7.551 -8.274 -26.576 1.00 98.25 142 VAL A O 1
ATOM 1082 N N . PHE A 1 143 ? 7.930 -6.633 -25.096 1.00 98.56 143 PHE A N 1
ATOM 1083 C CA . PHE A 1 143 ? 7.003 -7.118 -24.070 1.00 98.56 143 PHE A CA 1
ATOM 1084 C C . PHE A 1 143 ? 5.563 -7.269 -24.567 1.00 98.56 143 PHE A C 1
ATOM 1086 O O . PHE A 1 143 ? 4.895 -8.238 -24.205 1.00 98.56 143 PHE A O 1
ATOM 1093 N N . SER A 1 144 ? 5.105 -6.382 -25.455 1.00 98.12 144 SER A N 1
ATOM 1094 C CA . SER A 1 144 ? 3.751 -6.443 -26.028 1.00 98.12 144 SER A CA 1
ATOM 1095 C C . SER A 1 144 ? 3.505 -7.678 -26.907 1.00 98.12 144 SER A C 1
ATOM 1097 O O . SER A 1 144 ? 2.355 -8.050 -27.143 1.00 98.12 144 SER A O 1
ATOM 1099 N N . THR A 1 145 ? 4.567 -8.351 -27.367 1.00 98.06 145 THR A N 1
ATOM 1100 C CA . THR A 1 145 ? 4.468 -9.586 -28.167 1.00 98.06 145 THR A CA 1
ATOM 1101 C C . THR A 1 145 ? 4.303 -10.849 -27.315 1.00 98.06 145 THR A C 1
ATOM 1103 O O . THR A 1 145 ? 3.879 -11.886 -27.827 1.00 98.06 145 THR A O 1
ATOM 1106 N N . MET A 1 146 ? 4.591 -10.764 -26.014 1.00 98.56 146 MET A N 1
ATOM 1107 C CA . MET A 1 146 ? 4.547 -11.879 -25.066 1.00 98.56 146 MET A CA 1
ATOM 1108 C C . MET A 1 146 ? 3.244 -11.858 -24.261 1.00 98.56 146 MET A C 1
ATOM 1110 O O . MET A 1 146 ? 2.668 -10.800 -24.016 1.00 98.56 146 MET A O 1
ATOM 1114 N N . THR A 1 147 ? 2.762 -13.016 -23.813 1.00 98.69 147 THR A N 1
ATOM 1115 C CA . THR A 1 147 ? 1.776 -13.071 -22.717 1.00 98.69 147 THR A CA 1
ATOM 1116 C C . THR A 1 147 ? 2.409 -12.645 -21.401 1.00 98.69 147 THR A C 1
ATOM 1118 O O . THR A 1 147 ? 3.626 -12.707 -21.219 1.00 98.69 147 THR A O 1
ATOM 1121 N N . THR A 1 148 ? 1.564 -12.281 -20.441 1.00 98.19 148 THR A N 1
ATOM 1122 C CA . THR A 1 148 ? 1.964 -12.001 -19.061 1.00 98.19 148 THR A CA 1
ATOM 1123 C C . THR A 1 148 ? 2.763 -13.162 -18.475 1.00 98.19 148 THR A C 1
ATOM 1125 O O . THR A 1 148 ? 3.826 -12.930 -17.911 1.00 98.19 148 THR A O 1
ATOM 1128 N N . ALA A 1 149 ? 2.310 -14.406 -18.667 1.00 97.38 149 ALA A N 1
ATOM 1129 C CA . ALA A 1 149 ? 2.981 -15.595 -18.139 1.00 97.38 149 ALA A CA 1
ATOM 1130 C C . ALA A 1 149 ? 4.341 -15.877 -18.806 1.00 97.38 149 ALA A C 1
ATOM 1132 O O . ALA A 1 149 ? 5.295 -16.264 -18.132 1.00 97.38 149 ALA A O 1
ATOM 1133 N N . GLU A 1 150 ? 4.454 -15.679 -20.124 1.00 98.38 150 GLU A N 1
ATOM 1134 C CA . GLU A 1 150 ? 5.736 -15.827 -20.826 1.00 98.38 150 GLU A CA 1
ATOM 1135 C C . GLU A 1 150 ? 6.744 -14.779 -20.354 1.00 98.38 150 GLU A C 1
ATOM 1137 O O . GLU A 1 150 ? 7.905 -15.118 -20.109 1.00 98.38 150 GLU A O 1
ATOM 1142 N N . LEU A 1 151 ? 6.304 -13.523 -20.209 1.00 98.56 151 LEU A N 1
ATOM 1143 C CA . LEU A 1 151 ? 7.167 -12.438 -19.763 1.00 98.56 151 LEU A CA 1
ATOM 1144 C C . LEU A 1 151 ? 7.603 -12.640 -18.311 1.00 98.56 151 LEU A C 1
ATOM 1146 O O . LEU A 1 151 ? 8.798 -12.610 -18.045 1.00 98.56 151 LEU A O 1
ATOM 1150 N N . THR A 1 152 ? 6.686 -12.903 -17.378 1.00 97.62 152 THR A N 1
ATOM 1151 C CA . THR A 1 152 ? 7.056 -13.137 -15.971 1.00 97.62 152 THR A CA 1
ATOM 1152 C C . THR A 1 152 ? 7.991 -14.333 -15.829 1.00 97.62 152 THR A C 1
ATOM 1154 O O . THR A 1 152 ? 9.004 -14.230 -15.144 1.00 97.62 152 THR A O 1
ATOM 1157 N N . GLY A 1 153 ? 7.728 -15.433 -16.542 1.00 98.12 153 GLY A N 1
ATOM 1158 C CA . GLY A 1 153 ? 8.613 -16.595 -16.546 1.00 98.12 153 GLY A CA 1
ATOM 1159 C C . GLY A 1 153 ? 9.992 -16.308 -17.149 1.00 98.12 153 GLY A C 1
ATOM 1160 O O . GLY A 1 153 ? 10.982 -16.896 -16.720 1.00 98.12 153 GLY A O 1
ATOM 1161 N N . LEU A 1 154 ? 10.088 -15.425 -18.148 1.00 98.38 154 LEU A N 1
ATOM 1162 C CA . LEU A 1 154 ? 11.372 -14.958 -18.674 1.00 98.38 154 LEU A CA 1
ATOM 1163 C C . LEU A 1 154 ? 12.104 -14.100 -17.646 1.00 98.38 154 LEU A C 1
ATOM 1165 O O . LEU A 1 154 ? 13.269 -14.364 -17.368 1.00 98.38 154 LEU A O 1
ATOM 1169 N N . LEU A 1 155 ? 11.427 -13.108 -17.072 1.00 98.12 155 LEU A N 1
ATOM 1170 C CA . LEU A 1 155 ? 12.032 -12.173 -16.130 1.00 98.12 155 LEU A CA 1
ATOM 1171 C C . LEU A 1 155 ? 12.540 -12.881 -14.866 1.00 98.12 155 LEU A C 1
ATOM 1173 O O . LEU A 1 155 ? 13.651 -12.599 -14.423 1.00 98.12 155 LEU A O 1
ATOM 1177 N N . ASP A 1 156 ? 11.790 -13.861 -14.358 1.00 97.75 156 ASP A N 1
ATOM 1178 C CA . ASP A 1 156 ? 12.189 -14.700 -13.223 1.00 97.75 156 ASP A CA 1
ATOM 1179 C C . ASP A 1 156 ? 13.477 -15.493 -13.510 1.00 97.75 156 ASP A C 1
ATOM 1181 O O . ASP A 1 156 ? 14.436 -15.437 -12.740 1.00 97.75 156 ASP A O 1
ATOM 1185 N N . ARG A 1 157 ? 13.575 -16.139 -14.684 1.00 98.19 157 ARG A N 1
ATOM 1186 C CA . ARG A 1 157 ? 14.787 -16.883 -15.088 1.00 98.19 157 ARG A CA 1
ATOM 1187 C C . ARG A 1 157 ? 16.048 -16.021 -15.151 1.00 98.19 157 ARG A C 1
ATOM 1189 O O . ARG A 1 157 ? 17.145 -16.555 -15.004 1.00 98.19 157 ARG A O 1
ATOM 1196 N N . PHE A 1 158 ? 15.898 -14.724 -15.403 1.00 98.00 158 PHE A N 1
ATOM 1197 C CA . PHE A 1 158 ? 17.005 -13.774 -15.503 1.00 98.00 158 PHE A CA 1
ATOM 1198 C C . PHE A 1 158 ? 17.197 -12.936 -14.224 1.00 98.00 158 PHE A C 1
ATOM 1200 O O . PHE A 1 158 ? 17.973 -11.979 -14.242 1.00 98.00 158 PHE A O 1
ATOM 1207 N N . ASP A 1 159 ? 16.558 -13.299 -13.104 1.00 96.75 159 ASP A N 1
ATOM 1208 C CA . ASP A 1 159 ? 16.655 -12.579 -11.822 1.00 96.75 159 ASP A CA 1
ATOM 1209 C C . ASP A 1 159 ? 16.247 -11.099 -11.959 1.00 96.75 159 ASP A C 1
ATOM 1211 O O . ASP A 1 159 ? 16.922 -10.198 -11.461 1.00 96.75 159 ASP A O 1
ATOM 1215 N N . ILE A 1 160 ? 15.172 -10.820 -12.703 1.00 97.94 160 ILE A N 1
ATOM 1216 C CA . ILE A 1 160 ? 14.673 -9.457 -12.921 1.00 97.94 160 ILE A CA 1
ATOM 1217 C C . ILE A 1 160 ? 13.453 -9.221 -12.023 1.00 97.94 160 ILE A C 1
ATOM 1219 O O . ILE A 1 160 ? 12.418 -9.870 -12.216 1.00 97.94 160 ILE A O 1
ATOM 1223 N N . PRO A 1 161 ? 13.523 -8.262 -11.076 1.00 97.56 161 PRO A N 1
ATOM 1224 C CA . PRO A 1 161 ? 12.397 -7.928 -10.219 1.00 97.56 161 PRO A CA 1
ATOM 1225 C C . PRO A 1 161 ? 11.190 -7.501 -11.050 1.00 97.56 161 PRO A C 1
ATOM 1227 O O . PRO A 1 161 ? 11.199 -6.475 -11.739 1.00 97.56 161 PRO A O 1
ATOM 1230 N N . SER A 1 162 ? 10.143 -8.313 -10.986 1.00 97.75 162 SER A N 1
ATOM 1231 C CA . SER A 1 162 ? 8.925 -8.093 -11.742 1.00 97.75 162 SER A CA 1
ATOM 1232 C C . SER A 1 162 ? 7.729 -8.756 -11.077 1.00 97.75 162 SER A C 1
ATOM 1234 O O . SER A 1 162 ? 7.879 -9.659 -10.254 1.00 97.75 162 SER A O 1
ATOM 1236 N N . ALA A 1 163 ? 6.535 -8.278 -11.410 1.00 96.50 163 ALA A N 1
ATOM 1237 C CA . ALA A 1 163 ? 5.287 -8.883 -10.967 1.00 96.50 163 ALA A CA 1
ATOM 1238 C C . ALA A 1 163 ? 4.159 -8.575 -11.960 1.00 96.50 163 ALA A C 1
ATOM 1240 O O . ALA A 1 163 ? 4.115 -7.461 -12.496 1.00 96.50 163 ALA A O 1
ATOM 1241 N N . PRO A 1 164 ? 3.229 -9.513 -12.201 1.00 96.81 164 PRO A N 1
ATOM 1242 C CA . PRO A 1 164 ? 2.027 -9.218 -12.969 1.00 96.81 164 PRO A CA 1
ATOM 1243 C C . PRO A 1 164 ? 1.139 -8.213 -12.220 1.00 96.81 164 PRO A C 1
ATOM 1245 O O . PRO A 1 164 ? 1.065 -8.211 -10.989 1.00 96.81 164 PRO A O 1
ATOM 1248 N N . VAL A 1 165 ? 0.439 -7.358 -12.965 1.00 96.62 165 VAL A N 1
ATOM 1249 C CA . VAL A 1 165 ? -0.601 -6.488 -12.404 1.00 96.62 165 VAL A CA 1
ATOM 1250 C C . VAL A 1 165 ? -1.882 -7.308 -12.268 1.00 96.62 165 VAL A C 1
ATOM 1252 O O . VAL A 1 165 ? -2.616 -7.493 -13.236 1.00 96.62 165 VAL A O 1
ATOM 1255 N N . ASN A 1 166 ? -2.134 -7.815 -11.064 1.00 94.88 166 ASN A N 1
ATOM 1256 C CA . ASN A 1 166 ? -3.307 -8.636 -10.774 1.00 94.88 166 ASN A CA 1
ATOM 1257 C C . ASN A 1 166 ? -4.561 -7.789 -10.518 1.00 94.88 166 ASN A C 1
ATOM 1259 O O . ASN A 1 166 ? -4.493 -6.702 -9.939 1.00 94.88 166 ASN A O 1
ATOM 1263 N N . ASP A 1 167 ? -5.721 -8.334 -10.883 1.00 94.44 167 ASP A N 1
ATOM 1264 C CA . ASP A 1 167 ? -7.010 -7.838 -10.407 1.00 94.44 167 ASP A CA 1
ATOM 1265 C C . ASP A 1 167 ? -7.344 -8.388 -9.004 1.00 94.44 167 ASP A C 1
ATOM 1267 O O . ASP A 1 167 ? -6.597 -9.170 -8.407 1.00 94.44 167 ASP A O 1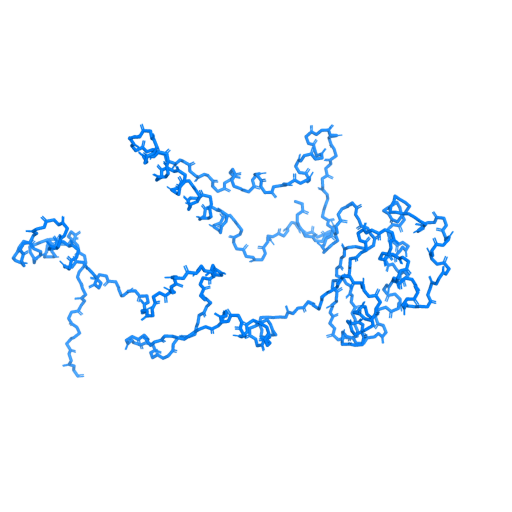
ATOM 1271 N N . MET A 1 168 ? -8.490 -7.977 -8.455 1.00 94.25 168 MET A N 1
ATOM 1272 C CA . MET A 1 168 ? -8.917 -8.404 -7.118 1.00 94.25 168 MET A CA 1
ATOM 1273 C C . MET A 1 168 ? -9.145 -9.915 -7.009 1.00 94.25 168 MET A C 1
ATOM 1275 O O . MET A 1 168 ? -8.891 -10.483 -5.948 1.00 94.25 168 MET A O 1
ATOM 1279 N N . ALA A 1 169 ? -9.636 -10.564 -8.068 1.00 94.88 169 ALA A N 1
ATOM 1280 C CA . ALA A 1 169 ? -9.878 -12.001 -8.053 1.00 94.88 169 ALA A CA 1
ATOM 1281 C C . ALA A 1 169 ? -8.548 -12.765 -8.054 1.00 94.88 169 ALA A C 1
ATOM 1283 O O . ALA A 1 169 ? -8.380 -13.678 -7.251 1.00 94.88 169 ALA A O 1
ATOM 1284 N N . GLY A 1 170 ? -7.593 -12.330 -8.881 1.00 93.94 170 GLY A N 1
ATOM 1285 C CA . GLY A 1 170 ? -6.243 -12.875 -8.947 1.00 93.94 170 GLY A CA 1
ATOM 1286 C C . GLY A 1 170 ? -5.503 -12.750 -7.619 1.00 93.94 170 GLY A C 1
ATOM 1287 O O . GLY A 1 170 ? -4.993 -13.744 -7.119 1.00 93.94 170 GLY A O 1
ATOM 1288 N N . VAL A 1 171 ? -5.508 -11.569 -6.987 1.00 94.75 171 VAL A N 1
ATOM 1289 C CA . VAL A 1 171 ? -4.845 -11.383 -5.681 1.00 94.75 171 VAL A CA 1
ATOM 1290 C C . VAL A 1 171 ? -5.471 -12.261 -4.596 1.00 94.75 171 VAL A C 1
ATOM 1292 O O . VAL A 1 171 ? -4.753 -12.871 -3.814 1.00 94.75 171 VAL A O 1
ATOM 1295 N N . LEU A 1 172 ? -6.803 -12.323 -4.508 1.00 96.06 172 LEU A N 1
ATOM 1296 C CA . LEU A 1 172 ? -7.480 -13.054 -3.428 1.00 96.06 172 LEU A CA 1
ATOM 1297 C C . LEU A 1 172 ? -7.468 -14.579 -3.617 1.00 96.06 172 LEU A C 1
ATOM 1299 O O . LEU A 1 172 ? -7.748 -15.299 -2.658 1.00 96.06 172 LEU A O 1
ATOM 1303 N N . ALA A 1 173 ? -7.168 -15.058 -4.825 1.00 94.75 173 ALA A N 1
ATOM 1304 C CA . ALA A 1 173 ? -7.015 -16.474 -5.144 1.00 94.75 173 ALA A CA 1
ATOM 1305 C C . ALA A 1 173 ? -5.547 -16.928 -5.230 1.00 94.75 173 ALA A C 1
ATOM 1307 O O . ALA A 1 173 ? -5.306 -18.109 -5.456 1.00 94.75 173 ALA A O 1
ATOM 1308 N N . ASP A 1 174 ? -4.583 -16.018 -5.069 1.00 95.25 174 ASP A N 1
ATOM 1309 C CA . ASP A 1 174 ? -3.157 -16.330 -5.141 1.00 95.25 174 ASP A CA 1
ATOM 1310 C C . ASP A 1 174 ? -2.744 -17.326 -4.043 1.00 95.25 174 ASP A C 1
ATOM 1312 O O . ASP A 1 174 ? -3.068 -17.146 -2.863 1.00 95.25 174 ASP A O 1
ATOM 1316 N N . ASP A 1 175 ? -2.008 -18.371 -4.434 1.00 94.44 175 ASP A N 1
ATOM 1317 C CA . ASP A 1 175 ? -1.608 -19.461 -3.538 1.00 94.44 175 ASP A CA 1
ATOM 1318 C C . ASP A 1 175 ? -0.819 -18.944 -2.330 1.00 94.44 175 ASP A C 1
ATOM 1320 O O . ASP A 1 175 ? -1.039 -19.396 -1.205 1.00 94.44 175 ASP A O 1
ATOM 1324 N N . HIS A 1 176 ? 0.047 -17.945 -2.526 1.00 94.88 176 HIS A N 1
ATOM 1325 C CA . HIS A 1 176 ? 0.821 -17.363 -1.439 1.00 94.88 176 HIS A CA 1
ATOM 1326 C C . HIS A 1 176 ? -0.057 -16.507 -0.518 1.00 94.88 176 HIS A C 1
ATOM 1328 O O . HIS A 1 176 ? 0.108 -16.526 0.702 1.00 94.88 176 HIS A O 1
ATOM 1334 N N . VAL A 1 177 ? -1.031 -15.771 -1.060 1.00 96.19 177 VAL A N 1
ATOM 1335 C CA . VAL A 1 177 ? -2.018 -15.022 -0.260 1.00 96.19 177 VAL A CA 1
ATOM 1336 C C . VAL A 1 177 ? -2.862 -15.971 0.603 1.00 96.19 177 VAL A C 1
ATOM 1338 O O . VAL A 1 177 ? -3.069 -15.697 1.794 1.00 96.19 177 VAL A O 1
ATOM 1341 N N . ILE A 1 178 ? -3.301 -17.099 0.039 1.00 95.06 178 ILE A N 1
ATOM 1342 C CA . ILE A 1 178 ? -4.052 -18.142 0.750 1.00 95.06 178 ILE A CA 1
ATOM 1343 C C . ILE A 1 178 ? -3.179 -18.805 1.821 1.00 95.06 178 ILE A C 1
ATOM 1345 O O . ILE A 1 178 ? -3.596 -18.881 2.977 1.00 95.06 178 ILE A O 1
ATOM 1349 N N . GLU A 1 179 ? -1.957 -19.223 1.481 1.00 95.81 179 GLU A N 1
ATOM 1350 C CA . GLU A 1 179 ? -1.004 -19.854 2.407 1.00 95.81 179 GLU A CA 1
ATOM 1351 C C . GLU A 1 179 ? -0.682 -18.939 3.596 1.00 95.81 179 GLU A C 1
ATOM 1353 O O . GLU A 1 179 ? -0.611 -19.371 4.749 1.00 95.81 179 GLU A O 1
ATOM 1358 N N . ARG A 1 180 ? -0.571 -17.631 3.347 1.00 95.06 180 ARG A N 1
ATOM 1359 C CA . ARG A 1 180 ? -0.370 -16.617 4.393 1.00 95.06 180 ARG A CA 1
ATOM 1360 C C . ARG A 1 180 ? -1.618 -16.340 5.232 1.00 95.06 180 ARG A C 1
ATOM 1362 O O . ARG A 1 180 ? -1.569 -15.499 6.142 1.00 95.06 180 ARG A O 1
ATOM 1369 N N . GLY A 1 181 ? -2.730 -17.011 4.942 1.00 93.62 181 GLY A N 1
ATOM 1370 C CA . GLY A 1 181 ? -4.004 -16.861 5.627 1.00 93.62 181 GLY A CA 1
ATOM 1371 C C . GLY A 1 181 ? -4.535 -15.439 5.525 1.00 93.62 181 GLY A C 1
ATOM 1372 O O . GLY A 1 181 ? -4.971 -14.898 6.536 1.00 93.62 181 GLY A O 1
ATOM 1373 N N . MET A 1 182 ? -4.415 -14.801 4.356 1.00 95.81 182 MET A N 1
ATOM 1374 C CA . MET A 1 182 ? -4.901 -13.435 4.108 1.00 95.81 182 MET A CA 1
ATOM 1375 C C . MET A 1 182 ? -6.336 -13.387 3.564 1.00 95.81 182 MET A C 1
ATOM 1377 O O . MET A 1 182 ? -6.878 -12.307 3.337 1.00 95.81 182 MET A O 1
ATOM 1381 N N . VAL A 1 183 ? -6.977 -14.548 3.432 1.00 94.88 183 VAL A N 1
ATOM 1382 C CA . VAL A 1 183 ? -8.423 -14.691 3.265 1.00 94.88 183 VAL A CA 1
ATOM 1383 C C . VAL A 1 183 ? -8.902 -15.630 4.363 1.00 94.88 183 VAL A C 1
ATOM 1385 O O . VAL A 1 183 ? -8.500 -16.790 4.417 1.00 94.88 183 VAL A O 1
ATOM 1388 N N . ARG A 1 184 ? -9.718 -15.113 5.281 1.00 91.94 184 ARG A N 1
ATOM 1389 C CA . ARG A 1 184 ? -10.306 -15.878 6.384 1.00 91.94 184 ARG A CA 1
ATOM 1390 C C . ARG A 1 184 ? -11.817 -15.775 6.352 1.00 91.94 184 ARG A C 1
ATOM 1392 O O . ARG A 1 184 ? -12.384 -14.922 5.674 1.00 91.94 184 ARG A O 1
ATOM 1399 N N . THR A 1 185 ? -12.445 -16.645 7.124 1.00 92.94 185 THR A N 1
ATOM 1400 C CA . THR A 1 185 ? -13.891 -16.764 7.211 1.00 92.94 185 THR A CA 1
ATOM 1401 C C . THR A 1 185 ? -14.317 -16.762 8.672 1.00 92.94 185 THR A C 1
ATOM 1403 O O . THR A 1 185 ? -13.641 -17.379 9.490 1.00 92.94 185 THR A O 1
ATOM 1406 N N . TYR A 1 186 ? -15.428 -16.098 8.988 1.00 91.94 186 TYR A N 1
ATOM 1407 C CA . TYR A 1 186 ? -16.136 -16.238 10.264 1.00 91.94 186 TYR A CA 1
ATOM 1408 C C . TYR A 1 186 ? -17.644 -16.380 10.017 1.00 91.94 186 TYR A C 1
ATOM 1410 O O . TYR A 1 186 ? -18.140 -16.069 8.931 1.00 91.94 186 TYR A O 1
ATOM 1418 N N . ARG A 1 187 ? -18.392 -16.851 11.021 1.00 91.81 187 ARG A N 1
ATOM 1419 C CA . ARG A 1 187 ? -19.857 -16.935 10.956 1.00 91.81 187 ARG A CA 1
ATOM 1420 C C . ARG A 1 187 ? -20.488 -15.711 11.618 1.00 91.81 187 ARG A C 1
ATOM 1422 O O . ARG A 1 187 ? -20.328 -15.510 12.815 1.00 91.81 187 ARG A O 1
ATOM 1429 N N . HIS A 1 188 ? -21.202 -14.909 10.840 1.00 92.75 188 HIS A N 1
ATOM 1430 C CA . HIS A 1 188 ? -22.009 -13.790 11.311 1.00 92.75 188 HIS A CA 1
ATOM 1431 C C . HIS A 1 188 ? -23.421 -14.268 11.693 1.00 92.75 188 HIS A C 1
ATOM 1433 O O . HIS A 1 188 ? -24.006 -15.042 10.926 1.00 92.75 188 HIS A O 1
ATOM 1439 N N . PRO A 1 189 ? -24.018 -13.774 12.795 1.00 88.81 189 PRO A N 1
ATOM 1440 C CA . PRO A 1 189 ? -25.354 -14.189 13.234 1.00 88.81 189 PRO A CA 1
ATOM 1441 C C . PRO A 1 189 ? -26.446 -14.034 12.165 1.00 88.81 189 PRO A C 1
ATOM 1443 O O . PRO A 1 189 ? -27.301 -14.901 12.030 1.00 88.81 189 PRO A O 1
ATOM 1446 N N . THR A 1 190 ? -26.390 -12.962 11.367 1.00 90.44 190 THR A N 1
ATOM 1447 C CA . THR A 1 190 ? -27.419 -12.651 10.352 1.00 90.44 190 THR A CA 1
ATOM 1448 C C . THR A 1 190 ? -26.975 -12.835 8.900 1.00 90.44 190 THR A C 1
ATOM 1450 O O . THR A 1 190 ? -27.820 -12.970 8.022 1.00 90.44 190 THR A O 1
ATOM 1453 N N . LEU A 1 191 ? -25.665 -12.843 8.620 1.00 92.44 191 LEU A N 1
ATOM 1454 C CA . LEU A 1 191 ? -25.135 -12.915 7.247 1.00 92.44 191 LEU A CA 1
ATOM 1455 C C . LEU A 1 191 ? -24.633 -14.322 6.896 1.00 92.44 191 LEU A C 1
ATOM 1457 O O . LEU A 1 191 ? -24.256 -14.573 5.755 1.00 92.44 191 LEU A O 1
ATOM 1461 N N . GLY A 1 192 ? -24.623 -15.246 7.863 1.00 92.94 192 GLY A N 1
ATOM 1462 C CA . GLY A 1 192 ? -24.063 -16.577 7.677 1.00 92.94 192 GLY A CA 1
ATOM 1463 C C . GLY A 1 192 ? -22.543 -16.521 7.552 1.00 92.94 192 GLY A C 1
ATOM 1464 O O . GLY A 1 192 ? -21.865 -15.931 8.385 1.00 92.94 192 GLY A O 1
ATOM 1465 N N . GLU A 1 193 ? -21.988 -17.177 6.542 1.00 94.81 193 GLU A N 1
ATOM 1466 C CA . GLU A 1 193 ? -20.542 -17.225 6.338 1.00 94.81 193 GLU A CA 1
ATOM 1467 C C . GLU A 1 193 ? -20.015 -15.935 5.684 1.00 94.81 193 GLU A C 1
ATOM 1469 O O . GLU A 1 193 ? -20.431 -15.574 4.584 1.00 94.81 193 GLU A O 1
ATOM 1474 N N . VAL A 1 194 ? -19.070 -15.252 6.337 1.00 94.62 194 VAL A N 1
ATOM 1475 C CA . VAL A 1 194 ? -18.456 -14.011 5.842 1.00 94.62 194 VAL A CA 1
ATOM 1476 C C . VAL A 1 194 ? -16.961 -14.215 5.635 1.00 94.62 194 VAL A C 1
ATOM 1478 O O . VAL A 1 194 ? -16.246 -14.604 6.558 1.00 94.62 194 VAL A O 1
ATOM 1481 N N . ARG A 1 195 ? -16.479 -13.903 4.426 1.00 93.56 195 ARG A N 1
ATOM 1482 C CA . ARG A 1 195 ? -15.049 -13.888 4.082 1.00 93.56 195 ARG A CA 1
ATOM 1483 C C . ARG A 1 195 ? -14.474 -12.482 4.225 1.00 93.56 195 ARG A C 1
ATOM 1485 O O . ARG A 1 195 ? -15.120 -11.513 3.837 1.00 93.56 195 ARG A O 1
ATOM 1492 N N . TYR A 1 196 ? -13.259 -12.373 4.748 1.00 93.50 196 TYR A N 1
ATOM 1493 C CA . TYR A 1 196 ? -12.606 -11.096 5.034 1.00 93.50 196 TYR A CA 1
ATOM 1494 C C . TYR A 1 196 ? -11.076 -11.203 4.971 1.00 93.50 196 TYR A C 1
ATOM 1496 O O . TYR A 1 196 ? -10.511 -12.298 5.039 1.00 93.50 196 TYR A O 1
ATOM 1504 N N . GLN A 1 197 ? -10.402 -10.054 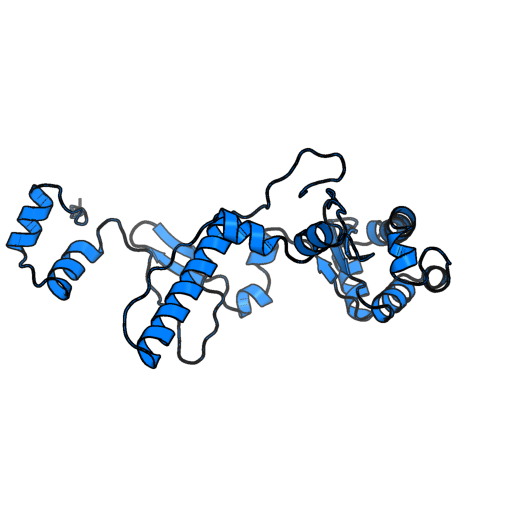4.867 1.00 93.44 197 GLN A N 1
ATOM 1505 C CA . GLN A 1 197 ? -8.950 -9.956 4.993 1.00 93.44 197 GLN A CA 1
ATOM 1506 C C . GLN A 1 197 ? -8.572 -9.754 6.473 1.00 93.44 197 GLN A C 1
ATOM 1508 O O . GLN A 1 197 ? -8.963 -8.749 7.073 1.00 93.44 197 GLN A O 1
ATOM 1513 N N . PRO A 1 198 ? -7.834 -10.688 7.095 1.00 93.31 198 PRO A N 1
ATOM 1514 C CA . PRO A 1 198 ? -7.379 -10.551 8.470 1.00 93.31 198 PRO A CA 1
ATOM 1515 C C . PRO A 1 198 ? -6.202 -9.578 8.586 1.00 93.31 198 PRO A C 1
ATOM 1517 O O . PRO A 1 198 ? -5.688 -9.046 7.601 1.00 93.31 198 PRO A O 1
ATOM 1520 N N . SER A 1 199 ? -5.740 -9.369 9.819 1.00 92.38 199 SER A N 1
ATOM 1521 C CA . SER A 1 199 ? -4.541 -8.579 10.074 1.00 92.38 199 SER A CA 1
ATOM 1522 C C . SER A 1 199 ? -3.321 -9.167 9.342 1.00 92.38 199 SER A C 1
ATOM 1524 O O . SER A 1 199 ? -3.101 -10.385 9.393 1.00 92.38 199 SER A O 1
ATOM 1526 N N . PRO A 1 200 ? -2.475 -8.324 8.716 1.00 93.50 200 PRO A N 1
ATOM 1527 C CA . PRO A 1 200 ? -1.232 -8.785 8.107 1.00 93.50 200 PRO A CA 1
ATOM 1528 C C . PRO A 1 200 ? -0.159 -9.137 9.150 1.00 93.50 200 PRO A C 1
ATOM 1530 O O . PRO A 1 200 ? 0.851 -9.750 8.806 1.00 93.50 200 PRO A O 1
ATOM 1533 N N . MET A 1 201 ? -0.350 -8.753 10.419 1.00 92.94 201 MET A N 1
ATOM 1534 C CA . MET A 1 201 ? 0.615 -8.988 11.491 1.00 92.94 201 MET A CA 1
ATOM 1535 C C . MET A 1 201 ? 0.662 -10.475 11.855 1.00 92.94 201 MET A C 1
ATOM 1537 O O . MET A 1 201 ? -0.339 -11.057 12.268 1.00 92.94 201 MET A O 1
ATOM 1541 N N . LYS A 1 202 ? 1.842 -11.088 11.723 1.00 92.12 202 LYS A N 1
ATOM 1542 C CA . LYS A 1 202 ? 2.107 -12.476 12.124 1.00 92.12 202 LYS A CA 1
ATOM 1543 C C . LYS A 1 202 ? 3.055 -12.458 13.323 1.00 92.12 202 LYS A C 1
ATOM 1545 O O . LYS A 1 202 ? 4.269 -12.395 13.158 1.00 92.12 202 LYS A O 1
ATOM 1550 N N . LEU A 1 203 ? 2.489 -12.429 14.528 1.00 93.69 203 LEU A N 1
ATOM 1551 C CA . LEU A 1 203 ? 3.239 -12.332 15.782 1.00 93.69 203 LEU A CA 1
ATOM 1552 C C . LEU A 1 203 ? 3.246 -13.684 16.497 1.00 93.69 203 LEU A C 1
ATOM 1554 O O . LEU A 1 203 ? 2.195 -14.292 16.696 1.00 93.69 203 LEU A O 1
ATOM 1558 N N . SER A 1 204 ? 4.431 -14.150 16.895 1.00 94.94 204 SER A N 1
ATOM 1559 C CA . SER A 1 204 ? 4.563 -15.389 17.667 1.00 94.94 204 SER A CA 1
ATOM 1560 C C . SER A 1 204 ? 3.752 -15.303 18.963 1.00 94.94 204 SER A C 1
ATOM 1562 O O . SER A 1 204 ? 3.818 -14.299 19.671 1.00 94.94 204 SER A O 1
ATOM 1564 N N . GLY A 1 205 ? 2.975 -16.345 19.261 1.00 92.56 205 GLY A N 1
ATOM 1565 C CA . GLY A 1 205 ? 2.125 -16.406 20.454 1.00 92.56 205 GLY A CA 1
ATOM 1566 C C . GLY A 1 205 ? 0.836 -15.580 20.385 1.00 92.56 205 GLY A C 1
ATOM 1567 O O . GLY A 1 205 ? 0.060 -15.615 21.335 1.00 92.56 205 GLY A O 1
ATOM 1568 N N . TRP A 1 206 ? 0.568 -14.877 19.281 1.00 92.25 206 TRP A N 1
ATOM 1569 C CA . TRP A 1 206 ? -0.687 -14.160 19.069 1.00 92.25 206 TRP A CA 1
ATOM 1570 C C . TRP A 1 206 ? -1.474 -14.770 17.914 1.00 92.25 206 TRP A C 1
ATOM 1572 O O . TRP A 1 206 ? -0.926 -15.115 16.868 1.00 92.25 206 TRP A O 1
ATOM 1582 N N . GLN A 1 207 ? -2.782 -14.875 18.107 1.00 85.75 207 GLN A N 1
ATOM 1583 C CA . GLN A 1 207 ? -3.726 -15.273 17.076 1.00 85.75 207 GLN A CA 1
ATOM 1584 C C . GLN A 1 207 ? -4.815 -14.217 17.001 1.00 85.75 207 GLN A C 1
ATOM 1586 O O . GLN A 1 207 ? -5.291 -13.727 18.028 1.00 85.75 207 GLN A O 1
ATOM 1591 N N . GLN A 1 208 ? -5.220 -13.870 15.782 1.00 85.19 208 GLN A N 1
ATOM 1592 C CA . GLN A 1 208 ? -6.352 -12.975 15.607 1.00 85.19 208 GLN A CA 1
ATOM 1593 C C . GLN A 1 208 ? -7.621 -13.650 16.154 1.00 85.19 208 GLN A C 1
ATOM 1595 O O . GLN A 1 208 ? -7.903 -14.779 15.732 1.00 85.19 208 GLN A O 1
ATOM 1600 N N . PRO A 1 209 ? -8.395 -12.967 17.022 1.00 84.62 209 PRO A N 1
ATOM 1601 C CA . PRO A 1 209 ? -9.646 -13.497 17.545 1.00 84.62 209 PRO A CA 1
ATOM 1602 C C . PRO A 1 209 ? -10.585 -13.953 16.431 1.00 84.62 209 PRO A C 1
ATOM 1604 O O . PRO A 1 209 ? -10.753 -13.255 15.429 1.00 84.62 209 PRO A O 1
ATOM 1607 N N . ASP A 1 210 ? -11.194 -15.117 16.629 1.00 82.44 210 ASP A N 1
ATOM 1608 C CA . ASP A 1 210 ? -12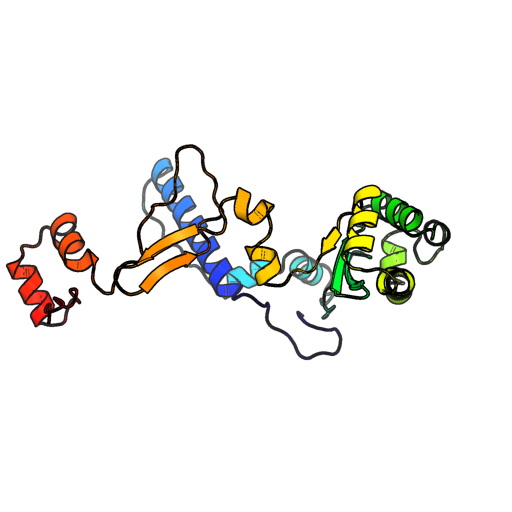.184 -15.691 15.722 1.00 82.44 210 ASP A CA 1
ATOM 1609 C C . ASP A 1 210 ? -13.591 -15.299 16.187 1.00 82.44 210 ASP A C 1
ATOM 1611 O O . ASP A 1 210 ? -14.314 -16.087 16.790 1.00 82.44 210 ASP A O 1
ATOM 1615 N N . ARG A 1 211 ? -13.929 -14.017 16.010 1.00 86.06 211 ARG A N 1
ATOM 1616 C CA . ARG A 1 211 ? -15.237 -13.457 16.373 1.00 86.06 211 ARG A CA 1
ATOM 1617 C C . ARG A 1 211 ? -15.785 -12.589 15.248 1.00 86.06 211 ARG A C 1
ATOM 1619 O O . ARG A 1 211 ? -15.006 -11.973 14.517 1.00 86.06 211 ARG A O 1
ATOM 1626 N N . HIS A 1 212 ? -17.109 -12.520 15.130 1.00 89.50 212 HIS A N 1
ATOM 1627 C CA . HIS A 1 212 ? -17.766 -11.605 14.201 1.00 89.50 212 HIS A CA 1
ATOM 1628 C C . HIS A 1 212 ? -17.554 -10.144 14.615 1.00 89.50 212 HIS A C 1
ATOM 1630 O O . HIS A 1 212 ? -17.182 -9.837 15.752 1.00 89.50 212 HIS A O 1
ATOM 1636 N N . ALA A 1 213 ? -17.758 -9.229 13.667 1.00 89.56 213 ALA A N 1
ATOM 1637 C CA . ALA A 1 213 ? -17.885 -7.816 14.004 1.00 89.56 213 ALA A CA 1
ATOM 1638 C C . ALA A 1 213 ? -19.138 -7.631 14.879 1.00 89.56 213 ALA A C 1
ATOM 1640 O O . ALA A 1 213 ? -20.180 -8.157 14.492 1.00 89.56 213 ALA A O 1
ATOM 1641 N N . PRO A 1 214 ? -19.057 -6.926 16.022 1.00 91.00 214 PRO A N 1
ATOM 1642 C CA . PRO A 1 214 ? -20.189 -6.814 16.934 1.00 91.00 214 PRO A CA 1
ATOM 1643 C C . PRO A 1 214 ? -21.368 -6.099 16.268 1.00 91.00 214 PRO A C 1
ATOM 1645 O O . PRO A 1 214 ? -21.184 -5.136 15.515 1.00 91.00 214 PRO A O 1
ATOM 1648 N N . MET A 1 215 ? -22.578 -6.553 16.580 1.00 90.88 215 MET A N 1
ATOM 1649 C CA . MET A 1 215 ? -23.818 -5.862 16.248 1.00 90.88 215 MET A CA 1
ATOM 1650 C C . MET A 1 215 ? -23.907 -4.533 17.009 1.00 90.88 215 MET A C 1
ATOM 1652 O O . MET A 1 215 ? -23.234 -4.315 18.022 1.00 90.88 215 MET A O 1
ATOM 1656 N N . LEU A 1 216 ? -24.764 -3.626 16.533 1.00 91.62 216 LEU A N 1
ATOM 1657 C CA . LEU A 1 216 ? -25.002 -2.358 17.218 1.00 91.62 216 LEU A CA 1
ATOM 1658 C C . LEU A 1 216 ? -25.491 -2.621 18.653 1.00 91.62 216 LEU A C 1
ATOM 1660 O O . LEU A 1 216 ? -26.547 -3.211 18.854 1.00 91.62 216 LEU A O 1
ATOM 1664 N N . GLY A 1 217 ? -24.703 -2.184 19.636 1.00 93.31 217 GLY A N 1
ATOM 1665 C CA . GLY A 1 217 ? -25.016 -2.326 21.059 1.00 93.31 217 GLY A CA 1
ATOM 1666 C C . GLY A 1 217 ? -24.752 -3.708 21.670 1.00 93.31 217 GLY A C 1
ATOM 1667 O O . GLY A 1 217 ? -25.041 -3.873 22.851 1.00 93.31 217 GLY A O 1
ATOM 1668 N N . GLU A 1 218 ? -24.191 -4.678 20.928 1.00 92.94 218 GLU A N 1
ATOM 1669 C CA . GLU A 1 218 ? -24.005 -6.078 21.382 1.00 92.94 218 GLU A CA 1
ATOM 1670 C C . GLU A 1 218 ? -23.338 -6.185 22.760 1.00 92.94 218 GLU A C 1
ATOM 1672 O O . GLU A 1 218 ? -23.787 -6.942 23.617 1.00 92.94 218 GLU A O 1
ATOM 1677 N N . ASP A 1 219 ? -22.317 -5.362 22.996 1.00 93.69 219 ASP A N 1
ATOM 1678 C CA . ASP A 1 219 ? -21.518 -5.390 24.220 1.00 93.69 219 ASP A CA 1
ATOM 1679 C C . ASP A 1 219 ? -21.934 -4.322 25.259 1.00 93.69 219 ASP A C 1
ATOM 1681 O O . ASP A 1 219 ? -21.288 -4.208 26.302 1.00 93.69 219 ASP A O 1
ATOM 1685 N N . THR A 1 220 ? -22.983 -3.518 25.011 1.00 96.19 220 THR A N 1
ATOM 1686 C CA . THR A 1 220 ? -23.327 -2.348 25.851 1.00 96.19 220 THR A CA 1
ATOM 1687 C C . THR A 1 220 ? -23.533 -2.729 27.319 1.00 96.19 220 THR A C 1
ATOM 1689 O O . THR A 1 220 ? -22.869 -2.176 28.196 1.00 96.19 220 THR A O 1
ATOM 1692 N N . ALA A 1 221 ? -24.421 -3.686 27.603 1.00 94.75 221 ALA A N 1
ATOM 1693 C CA . ALA A 1 221 ? -24.746 -4.075 28.977 1.00 94.75 221 ALA A CA 1
ATOM 1694 C C . ALA A 1 221 ? -23.537 -4.693 29.701 1.00 94.75 221 ALA A C 1
ATOM 1696 O O . ALA A 1 221 ? -23.255 -4.338 30.847 1.00 94.75 221 ALA A O 1
ATOM 1697 N N . THR A 1 222 ? -22.778 -5.553 29.010 1.00 94.88 222 THR A N 1
ATOM 1698 C CA . THR A 1 222 ? -21.556 -6.176 29.538 1.00 94.88 222 THR A CA 1
ATOM 1699 C C . THR A 1 222 ? -20.530 -5.121 29.935 1.00 94.88 222 THR A C 1
ATOM 1701 O O . THR A 1 222 ? -20.031 -5.135 31.057 1.00 94.88 222 THR A O 1
ATOM 1704 N N . VAL A 1 223 ? -20.249 -4.155 29.056 1.00 96.31 223 VAL A N 1
ATOM 1705 C CA . VAL A 1 223 ? -19.276 -3.092 29.340 1.00 96.31 223 VAL A CA 1
ATOM 1706 C C . VAL A 1 223 ? -19.731 -2.224 30.514 1.00 96.31 223 VAL A C 1
ATOM 1708 O O . VAL A 1 223 ? -18.920 -1.929 31.393 1.00 96.31 223 VAL A O 1
ATOM 1711 N N . LEU A 1 224 ? -21.004 -1.823 30.560 1.00 97.19 224 LEU A N 1
ATOM 1712 C CA . LEU A 1 224 ? -21.532 -0.983 31.640 1.00 97.19 224 LEU A CA 1
ATOM 1713 C C . LEU A 1 224 ? -21.496 -1.699 32.995 1.00 97.19 224 LEU A C 1
ATOM 1715 O O . LEU A 1 224 ? -21.073 -1.111 33.991 1.00 97.19 224 LEU A O 1
ATOM 1719 N N . SER A 1 225 ? -21.863 -2.977 33.030 1.00 96.94 225 SER A N 1
ATOM 1720 C CA . SER A 1 225 ? -21.825 -3.754 34.264 1.00 96.94 225 SER A CA 1
ATOM 1721 C C . SER A 1 225 ? -20.387 -4.037 34.714 1.00 96.94 225 SER A C 1
ATOM 1723 O O . SER A 1 225 ? -20.012 -3.706 35.836 1.00 96.94 225 SER A O 1
ATOM 1725 N N . GLU A 1 226 ? -19.527 -4.558 33.834 1.00 97.75 226 GLU A N 1
ATOM 1726 C CA . GLU A 1 226 ? -18.175 -4.988 34.217 1.00 97.75 226 GLU A CA 1
ATOM 1727 C C . GLU A 1 226 ? -17.201 -3.829 34.456 1.00 97.75 226 GLU A C 1
ATOM 1729 O O . GLU A 1 226 ? -16.280 -3.947 35.268 1.00 97.75 226 GLU A O 1
ATOM 1734 N N . ARG A 1 227 ? -17.345 -2.716 33.724 1.00 97.44 227 ARG A N 1
ATOM 1735 C CA . ARG A 1 227 ? -16.389 -1.595 33.782 1.00 97.44 227 ARG A CA 1
ATOM 1736 C C . ARG A 1 227 ? -16.852 -0.460 34.679 1.00 97.44 227 ARG A C 1
ATOM 1738 O O . ARG A 1 227 ? -15.992 0.232 35.221 1.00 97.44 227 ARG A O 1
ATOM 1745 N N . LEU A 1 228 ? -18.165 -0.257 34.813 1.00 96.25 228 LEU A N 1
ATOM 1746 C CA . LEU A 1 228 ? -18.738 0.825 35.621 1.00 96.25 228 LEU A CA 1
ATOM 1747 C C . LEU A 1 228 ? -19.508 0.322 36.849 1.00 96.25 228 LEU A C 1
ATOM 1749 O O . LEU A 1 228 ? -19.841 1.134 37.707 1.00 96.25 228 LEU A O 1
ATOM 1753 N N . GLY A 1 229 ? -19.747 -0.987 36.975 1.00 97.44 229 GLY A N 1
ATOM 1754 C CA . GLY A 1 229 ? -20.435 -1.569 38.129 1.00 97.44 229 GLY A CA 1
ATOM 1755 C C . GLY A 1 229 ? -21.938 -1.296 38.158 1.00 97.44 229 GLY A C 1
ATOM 1756 O O . GLY A 1 229 ? -22.534 -1.397 39.228 1.00 97.44 229 GLY A O 1
ATOM 1757 N N . LEU A 1 230 ? -22.537 -0.931 37.019 1.00 97.88 230 LEU A N 1
ATOM 1758 C CA . LEU A 1 230 ? -23.968 -0.642 36.944 1.00 97.88 230 LEU A CA 1
ATOM 1759 C C . LEU A 1 230 ? -24.804 -1.920 37.058 1.00 97.88 230 LEU A C 1
ATOM 1761 O O . LEU A 1 230 ? -24.465 -2.974 36.504 1.00 97.88 230 LEU A O 1
ATOM 1765 N N . SER A 1 231 ? -25.914 -1.798 37.778 1.00 97.38 231 SER A N 1
ATOM 1766 C CA . SER A 1 231 ? -26.959 -2.813 37.880 1.00 97.38 231 SER A CA 1
ATOM 1767 C C . SER A 1 231 ? -27.828 -2.865 36.618 1.00 97.38 231 SER A C 1
ATOM 1769 O O . SER A 1 231 ? -27.837 -1.935 35.812 1.00 97.38 231 SER A O 1
ATOM 1771 N N . ALA A 1 232 ? -28.581 -3.957 36.454 1.00 95.56 232 ALA A N 1
ATOM 1772 C CA . ALA A 1 232 ? -29.522 -4.107 35.343 1.00 95.56 232 ALA A CA 1
ATOM 1773 C C . ALA A 1 232 ? -30.573 -2.981 35.328 1.00 95.56 232 ALA A C 1
ATOM 1775 O O . ALA A 1 232 ? -30.793 -2.382 34.283 1.00 95.56 232 ALA A O 1
ATOM 1776 N N . ASP A 1 233 ? -31.123 -2.624 36.494 1.00 97.06 233 ASP A N 1
ATOM 1777 C CA . ASP A 1 233 ? -32.123 -1.557 36.619 1.00 97.06 233 ASP A CA 1
ATOM 1778 C C . ASP A 1 233 ? -31.566 -0.189 36.184 1.00 97.06 233 ASP A C 1
ATOM 1780 O O . ASP A 1 233 ? -32.242 0.578 35.501 1.00 97.06 233 ASP A O 1
ATOM 1784 N N . GLU A 1 234 ? -30.317 0.123 36.544 1.00 97.50 234 GLU A N 1
ATOM 1785 C CA . GLU A 1 234 ? -29.656 1.363 36.111 1.00 97.50 234 GLU A CA 1
ATOM 1786 C C . GLU A 1 234 ? -29.425 1.384 34.594 1.00 97.50 234 GLU A C 1
ATOM 1788 O O . GLU A 1 234 ? -29.594 2.424 33.956 1.00 97.50 234 GLU A O 1
ATOM 1793 N N . ILE A 1 235 ? -29.065 0.242 34.001 1.00 96.31 235 ILE A N 1
ATOM 1794 C CA . ILE A 1 235 ? -28.884 0.104 32.550 1.00 96.31 235 ILE A CA 1
ATOM 1795 C C . ILE A 1 235 ? -30.229 0.253 31.821 1.00 96.31 235 ILE A C 1
ATOM 1797 O O . ILE A 1 235 ? -30.293 0.966 30.819 1.00 96.31 235 ILE A O 1
ATOM 1801 N N . ASP A 1 236 ? -31.303 -0.349 32.335 1.00 95.25 236 ASP A N 1
ATOM 1802 C CA . ASP A 1 236 ? -32.649 -0.247 31.759 1.00 95.25 236 ASP A CA 1
ATOM 1803 C C . ASP A 1 236 ? -33.169 1.195 31.784 1.00 95.25 236 ASP A C 1
ATOM 1805 O O . ASP A 1 236 ? -33.753 1.661 30.803 1.00 95.25 236 ASP A O 1
ATOM 1809 N N . VAL A 1 237 ? -32.904 1.939 32.865 1.00 97.12 237 VAL A N 1
ATOM 1810 C CA . VAL A 1 237 ? -33.216 3.376 32.940 1.00 97.12 237 VAL A CA 1
ATOM 1811 C C . VAL A 1 237 ? -32.459 4.157 31.862 1.00 97.12 237 VAL A C 1
ATOM 1813 O O . VAL A 1 237 ? -33.082 4.916 31.120 1.00 97.12 237 VAL A O 1
ATOM 1816 N N . LEU A 1 238 ? -31.148 3.935 31.700 1.00 96.88 238 LEU A N 1
ATOM 1817 C CA . LEU A 1 238 ? -30.349 4.605 30.661 1.00 96.88 238 LEU A CA 1
ATOM 1818 C C . LEU A 1 238 ? -30.844 4.286 29.243 1.00 96.88 238 LEU A C 1
ATOM 1820 O O . LEU A 1 238 ? -30.834 5.158 28.368 1.00 96.88 238 LEU A O 1
ATOM 1824 N N . ALA A 1 239 ? -31.265 3.044 29.003 1.00 94.69 239 ALA A N 1
ATOM 1825 C CA . ALA A 1 239 ? -31.830 2.631 27.724 1.00 94.69 239 ALA A CA 1
ATOM 1826 C C . ALA A 1 239 ? -33.185 3.310 27.470 1.00 94.69 239 ALA A C 1
ATOM 1828 O O . ALA A 1 239 ? -33.404 3.856 26.388 1.00 94.69 239 ALA A O 1
ATOM 1829 N N . ALA A 1 240 ? -34.069 3.348 28.473 1.00 95.12 240 ALA A N 1
ATOM 1830 C CA . ALA A 1 240 ? -35.376 4.001 28.381 1.00 95.12 240 ALA A CA 1
ATOM 1831 C C . ALA A 1 240 ? -35.272 5.518 28.142 1.00 95.12 240 ALA A C 1
ATOM 1833 O O . ALA A 1 240 ? -36.117 6.099 27.460 1.00 95.12 240 ALA A O 1
ATOM 1834 N N . GLU A 1 241 ? -34.224 6.158 28.662 1.00 97.19 241 GLU A N 1
ATOM 1835 C CA . GLU A 1 241 ? -33.918 7.575 28.429 1.00 97.19 241 GLU A CA 1
ATOM 1836 C C . GLU A 1 241 ? -33.258 7.846 27.062 1.00 97.19 241 GLU A C 1
ATOM 1838 O O . GLU A 1 241 ? -33.082 9.004 26.679 1.00 97.19 241 GLU A O 1
ATOM 1843 N N . GLY A 1 242 ? -32.892 6.803 26.308 1.00 94.69 242 GLY A N 1
ATOM 1844 C CA . GLY A 1 242 ? -32.205 6.924 25.019 1.00 94.69 242 GLY A CA 1
ATOM 1845 C C . GLY A 1 242 ? -30.731 7.328 25.134 1.00 94.69 242 GLY A C 1
ATOM 1846 O O . GLY A 1 242 ? -30.133 7.754 24.145 1.00 94.69 242 GLY A O 1
ATOM 1847 N N . ALA A 1 243 ? -30.134 7.207 26.324 1.00 96.00 243 ALA A N 1
ATOM 1848 C CA . ALA A 1 243 ? -28.723 7.515 26.557 1.00 96.00 243 ALA A CA 1
ATOM 1849 C C . ALA A 1 243 ? -27.785 6.431 26.000 1.00 96.00 243 ALA A C 1
ATOM 1851 O O . ALA A 1 243 ? -26.627 6.714 25.686 1.00 96.00 243 ALA A O 1
ATOM 1852 N N . ILE A 1 244 ? -28.277 5.195 25.871 1.00 95.88 244 ILE A N 1
ATOM 1853 C CA . ILE A 1 244 ? -27.537 4.045 25.340 1.00 95.88 244 ILE A CA 1
ATOM 1854 C C . ILE A 1 244 ? -28.393 3.247 24.351 1.00 95.88 244 ILE A C 1
ATOM 1856 O O . ILE A 1 244 ? -29.617 3.226 24.448 1.00 95.88 244 ILE A O 1
ATOM 1860 N N . GLY A 1 245 ? -27.732 2.554 23.421 1.00 90.38 245 GLY A N 1
ATOM 1861 C CA . GLY A 1 245 ? -28.351 1.512 22.603 1.00 90.38 245 GLY A CA 1
ATOM 1862 C C . GLY A 1 245 ? -28.034 0.134 23.176 1.00 90.38 245 GLY A C 1
ATOM 1863 O O . GLY A 1 245 ? -26.861 -0.204 23.347 1.00 90.38 245 GLY A O 1
ATOM 1864 N N . VAL A 1 246 ? -29.065 -0.657 23.454 1.00 83.25 246 VAL A N 1
ATOM 1865 C CA . VAL A 1 246 ? -28.959 -2.094 23.744 1.00 83.25 246 VAL A CA 1
ATOM 1866 C C . VAL A 1 246 ? -29.440 -2.880 22.521 1.00 83.25 246 VAL A C 1
ATOM 1868 O O . VAL A 1 246 ? -30.200 -2.322 21.727 1.00 83.25 246 VAL A O 1
ATOM 1871 N N . PRO A 1 247 ? -28.990 -4.130 22.313 1.00 81.69 247 PRO A N 1
ATOM 1872 C CA . PRO A 1 247 ? -29.444 -4.923 21.179 1.00 81.69 247 PRO A CA 1
ATOM 1873 C C . PRO A 1 247 ? -30.962 -5.041 21.226 1.00 81.69 247 PRO A C 1
ATOM 1875 O O . PRO A 1 247 ? -31.518 -5.307 22.296 1.00 81.69 247 PRO A O 1
ATOM 1878 N N . ASP A 1 248 ? -31.626 -4.880 20.080 1.00 67.56 248 ASP A N 1
ATOM 1879 C CA . ASP A 1 248 ? -33.032 -5.251 19.982 1.00 67.56 248 ASP A CA 1
ATOM 1880 C C . ASP A 1 248 ? -33.140 -6.709 20.433 1.00 67.56 248 ASP A C 1
ATOM 1882 O O . ASP A 1 248 ? -32.456 -7.591 19.901 1.00 67.56 248 ASP A O 1
ATOM 1886 N N . THR A 1 249 ? -33.974 -6.972 21.440 1.00 54.41 249 THR A N 1
ATOM 1887 C CA . THR A 1 249 ? -34.400 -8.343 21.699 1.00 54.41 249 THR A CA 1
ATOM 1888 C C . THR A 1 249 ? -35.142 -8.765 20.445 1.00 54.41 249 THR A C 1
ATOM 1890 O O . THR A 1 249 ? -36.272 -8.341 20.203 1.00 54.41 249 THR A O 1
ATOM 1893 N N . VAL A 1 250 ? -34.468 -9.518 19.575 1.00 43.94 250 VAL A N 1
ATOM 1894 C CA . VAL A 1 250 ? -35.123 -10.153 18.440 1.00 43.94 250 VAL A CA 1
ATOM 1895 C C . VAL A 1 250 ? -36.224 -10.993 19.067 1.00 43.94 250 VAL A C 1
ATOM 1897 O O . VAL A 1 250 ? -35.959 -11.968 19.767 1.00 43.94 250 VAL A O 1
ATOM 1900 N N . SER A 1 251 ? -37.464 -10.539 18.913 1.00 35.28 251 SER A N 1
ATOM 1901 C CA . SER A 1 251 ? -38.614 -11.370 19.205 1.00 35.28 251 SER A CA 1
ATOM 1902 C C . SER A 1 251 ? -38.548 -12.485 18.177 1.00 35.28 251 SER A C 1
ATOM 1904 O O . SER A 1 251 ? -38.740 -12.238 16.988 1.00 35.28 251 SER A O 1
ATOM 1906 N N . ASP A 1 252 ? -38.179 -13.685 18.623 1.00 36.28 252 ASP A N 1
ATOM 1907 C CA . ASP A 1 252 ? -38.345 -14.898 17.831 1.00 36.28 252 ASP A CA 1
ATOM 1908 C C . ASP A 1 252 ? -39.823 -14.968 17.414 1.00 36.28 252 ASP A C 1
ATOM 1910 O O . ASP A 1 252 ? -40.711 -15.181 18.246 1.00 36.28 252 ASP A O 1
ATOM 1914 N N . GLY A 1 253 ? -40.072 -14.703 16.132 1.00 33.12 253 GLY A N 1
ATOM 1915 C CA . GLY A 1 253 ? -41.359 -14.825 15.454 1.00 33.12 253 GLY A CA 1
ATOM 1916 C C . GLY A 1 253 ? -41.285 -15.881 14.370 1.00 33.12 253 GLY A C 1
ATOM 1917 O O . GLY A 1 253 ? -40.258 -15.912 13.654 1.00 33.12 253 GLY A O 1
#

Solvent-accessible surface area (backbone atoms only — not comparable to full-atom values): 14740 Å² total; per-residue (Å²): 92,44,28,40,63,90,50,70,84,44,80,69,93,61,66,59,44,63,54,44,31,53,51,54,46,51,52,47,51,54,50,36,53,53,44,26,73,78,69,52,65,87,73,87,80,88,79,50,41,65,58,42,50,60,66,64,39,51,67,58,48,52,45,25,77,75,68,70,52,76,76,64,32,49,54,68,42,48,93,84,44,43,56,31,26,66,40,53,25,64,78,46,32,35,33,40,41,27,89,47,74,67,30,45,46,32,48,24,55,67,72,73,38,59,67,50,49,73,32,81,54,44,53,42,53,70,33,14,53,78,31,40,72,59,54,50,50,61,47,44,70,53,41,40,77,29,44,45,68,59,47,53,57,48,33,55,76,43,69,30,57,62,48,70,66,69,54,74,67,54,52,72,66,30,66,67,42,49,73,69,51,47,62,43,73,46,68,35,98,87,72,42,78,44,75,45,71,56,79,88,77,85,50,89,100,60,74,83,80,95,66,57,82,78,57,78,31,66,58,41,66,60,50,42,31,78,75,68,67,46,51,70,69,60,50,51,51,37,40,75,73,66,77,47,61,63,52,78,79,76,72,91,122

Foldseek 3Di:
DEDAQPDDHDDDPDPQLVVLQVVVVVVVVVVQVVCCVVPNDGDDDDGGSVVSVLVVCPVQNVCCVPPVDHDGYHHQCDLQFPPAGWAAAQAAIKGWGDPDLLLVCLVCVLLVNNVQCPPQCRVDRVSCNVNVVVRNVVVNVRRHHHDPVRVVVSSVVSVTDMDTPDDPVCCCPPPVCVVLVQWDWAQDPPPGIDIHGDDSDDDPPDDDDRDDDDDAQNCVVVCCCPVVVDDPVRVVVCVVVVVGDHDPPPPPD

Mean predicted aligned error: 5.33 Å

Sequence (253 aa):
YTGEPDGPPARVGTPLADLAGGIYACISVLGALLGRELHGGGRHADVSMLDSLVSLLAYDGLDHLNSGRLATRQGTAHSHMVPWQAFATRDGHVVVVARDEKFWRNLCEGIDRRDLIDDPRSRDNTARVANREFVVGELEAVFSTMTTAELTGLLDRFDIPSAPVNDMAGVLADDHVIERGMVRTYRHPTLGEVRYQPSPMKLSGWQQPDRHAPMLGEDTATVLSERLGLSADEIDVLAAEGAIGVPDTVSDG

Secondary structure (DSSP, 8-state):
--S-TTSPP---SS-HHHHHHHHHHHHHHHHHHHHHHHH-S-------HHHHHHHTTHHHHHHHHHH-PPP---TT--SS-SSEEEEE-SSSEEEEE--SHHHHHHHHHHTT-THHHH-TTTSSHHHHHHTHHHHHHHHHHHHTTS-HHHHHHHHHHTT--EEE---HHHHHH-HHHHHTT-SEEEEETTTEEEEE---S---TT------PPPPTTTTHHHHHHHHH---HHHHHHHHHTTSS---------